Protein AF-A0A260YV97-F1 (afdb_monomer_lite)

Structure (mmCIF, N/CA/C/O backbone):
data_AF-A0A260YV97-F1
#
_entry.id   AF-A0A260YV97-F1
#
loop_
_atom_site.group_PDB
_atom_site.id
_atom_site.type_symbol
_atom_site.label_atom_id
_atom_site.label_alt_id
_atom_site.label_comp_id
_atom_site.label_asym_id
_atom_site.label_entity_id
_atom_site.label_seq_id
_atom_site.pdbx_PDB_ins_code
_atom_site.Cartn_x
_atom_site.Cartn_y
_atom_site.Cartn_z
_atom_site.occupancy
_atom_site.B_iso_or_equiv
_atom_site.auth_seq_id
_atom_site.auth_comp_id
_atom_site.auth_asym_id
_atom_site.auth_atom_id
_atom_site.pdbx_PDB_model_num
ATOM 1 N N . ALA A 1 1 ? -10.757 26.009 -7.641 1.00 29.92 1 ALA A N 1
ATOM 2 C CA . ALA A 1 1 ? -10.845 25.505 -6.259 1.00 29.92 1 ALA A CA 1
ATOM 3 C C . ALA A 1 1 ? -11.675 24.231 -6.286 1.00 29.92 1 ALA A C 1
ATOM 5 O O . ALA A 1 1 ? -12.897 24.295 -6.272 1.00 29.92 1 ALA A O 1
ATOM 6 N N . THR A 1 2 ? -11.021 23.091 -6.475 1.00 35.22 2 THR A N 1
ATOM 7 C CA . THR A 1 2 ? -11.650 21.773 -6.373 1.00 35.22 2 THR A CA 1
ATOM 8 C C . THR A 1 2 ? -11.936 21.527 -4.895 1.00 35.22 2 THR A C 1
ATOM 10 O O . THR A 1 2 ? -11.034 21.600 -4.065 1.00 35.22 2 THR A O 1
ATOM 13 N N . GLY A 1 3 ? -13.214 21.383 -4.543 1.00 36.62 3 GLY A N 1
ATOM 14 C CA . GLY A 1 3 ? -13.613 21.099 -3.169 1.00 36.62 3 GLY A CA 1
ATOM 15 C C . GLY A 1 3 ? -13.012 19.766 -2.741 1.00 36.62 3 GLY A C 1
ATOM 16 O O . GLY A 1 3 ? -13.151 18.784 -3.462 1.00 36.62 3 GLY A O 1
ATOM 17 N N . SER A 1 4 ? -12.319 19.752 -1.606 1.00 38.12 4 SER A N 1
ATOM 18 C CA . SER A 1 4 ? -11.719 18.548 -1.042 1.00 38.12 4 SER A CA 1
ATOM 19 C C . SER A 1 4 ? -12.831 17.569 -0.652 1.00 38.12 4 SER A C 1
ATOM 21 O O . SER A 1 4 ? -13.465 17.731 0.393 1.00 38.12 4 SER A O 1
ATOM 23 N N . ALA A 1 5 ? -13.110 16.599 -1.519 1.00 45.28 5 ALA A N 1
ATOM 24 C CA . ALA A 1 5 ? -13.953 15.461 -1.196 1.00 45.28 5 ALA A CA 1
ATOM 25 C C . ALA A 1 5 ? -13.078 14.388 -0.541 1.00 45.28 5 ALA A C 1
ATOM 27 O O . ALA A 1 5 ? -11.965 14.138 -0.994 1.00 45.28 5 ALA A O 1
ATOM 28 N N . ILE A 1 6 ? -13.563 13.794 0.548 1.00 49.12 6 ILE A N 1
ATOM 29 C CA . ILE A 1 6 ? -12.975 12.572 1.104 1.00 49.12 6 ILE A CA 1
ATOM 30 C C . ILE A 1 6 ? -13.923 11.446 0.708 1.00 49.12 6 ILE A C 1
ATOM 32 O O . ILE A 1 6 ? -15.087 11.453 1.122 1.00 49.12 6 ILE A O 1
ATOM 36 N N . GLU A 1 7 ? -13.428 10.530 -0.115 1.00 51.88 7 GLU A N 1
ATOM 37 C CA . GLU A 1 7 ? -14.101 9.288 -0.482 1.00 51.88 7 GLU A CA 1
ATOM 38 C C . GLU A 1 7 ? -13.393 8.138 0.218 1.00 51.88 7 GLU A C 1
ATOM 40 O O . GLU A 1 7 ? -12.175 7.995 0.132 1.00 51.88 7 GLU A O 1
ATOM 45 N N . LEU A 1 8 ? -14.165 7.365 0.973 1.00 52.38 8 LEU A N 1
ATOM 46 C CA . LEU A 1 8 ? -13.688 6.184 1.675 1.00 52.38 8 LEU A CA 1
ATOM 47 C C . LEU A 1 8 ? -14.572 5.038 1.250 1.00 52.38 8 LEU A C 1
ATOM 49 O O . LEU A 1 8 ? -15.785 5.102 1.433 1.00 52.38 8 LEU A O 1
ATOM 53 N N . GLU A 1 9 ? -13.979 3.995 0.705 1.00 51.38 9 GLU A N 1
ATOM 54 C CA . GLU A 1 9 ? -14.698 2.772 0.401 1.00 51.38 9 GLU A CA 1
ATOM 55 C C . GLU A 1 9 ? -14.424 1.768 1.522 1.00 51.38 9 GLU A C 1
ATOM 57 O O . GLU A 1 9 ? -13.283 1.351 1.720 1.00 51.38 9 GLU A O 1
ATOM 62 N N . LEU A 1 10 ? -15.462 1.434 2.292 1.00 55.97 10 LEU A N 1
ATOM 63 C CA . LEU A 1 10 ? -15.420 0.369 3.296 1.00 55.97 10 LEU A CA 1
ATOM 64 C C . LEU A 1 10 ? -16.227 -0.804 2.745 1.00 55.97 10 LEU A C 1
ATOM 66 O O . LEU A 1 10 ? -17.431 -0.666 2.543 1.00 55.97 10 LEU A O 1
ATOM 70 N N . ASP A 1 11 ? -15.578 -1.931 2.459 1.00 53.62 11 ASP A N 1
ATOM 71 C CA . ASP A 1 11 ? -16.231 -3.146 1.949 1.00 53.62 11 ASP A CA 1
ATOM 72 C C . ASP A 1 11 ? -17.160 -2.877 0.742 1.00 53.62 11 ASP A C 1
ATOM 74 O O . ASP A 1 11 ? -18.318 -3.294 0.713 1.00 53.62 11 ASP A O 1
ATOM 78 N N . ASN A 1 12 ? -16.669 -2.119 -0.245 1.00 53.59 12 ASN A N 1
ATOM 79 C CA . ASN A 1 12 ? -17.405 -1.677 -1.444 1.00 53.59 12 ASN A CA 1
ATOM 80 C C . ASN A 1 12 ? -18.599 -0.733 -1.185 1.00 53.59 12 ASN A C 1
ATOM 82 O O . ASN A 1 12 ? -19.450 -0.538 -2.055 1.00 53.59 12 ASN A O 1
ATOM 86 N N . HIS A 1 13 ? -18.678 -0.134 0.006 1.00 54.31 13 HIS A N 1
ATOM 87 C CA . HIS A 1 13 ? -19.660 0.894 0.335 1.00 54.31 13 HIS A CA 1
ATOM 88 C C . HIS A 1 13 ? -18.970 2.265 0.384 1.00 54.31 13 HIS A C 1
ATOM 90 O O . HIS A 1 13 ? -18.262 2.562 1.354 1.00 54.31 13 HIS A O 1
ATOM 96 N N . PRO A 1 14 ? -19.154 3.118 -0.641 1.00 57.03 14 PRO A N 1
ATOM 97 C CA . PRO A 1 14 ? -18.533 4.432 -0.666 1.00 57.03 14 PRO A CA 1
ATOM 98 C C . PRO A 1 14 ? -19.207 5.369 0.341 1.00 57.03 14 PRO A C 1
ATOM 100 O O . PRO A 1 14 ? -20.412 5.625 0.290 1.00 57.03 14 PRO A O 1
ATOM 103 N N . ILE A 1 15 ? -18.408 5.934 1.239 1.00 59.38 15 ILE A N 1
ATOM 104 C CA . ILE A 1 15 ? -18.775 7.047 2.107 1.00 59.38 15 ILE A CA 1
ATOM 105 C C . ILE A 1 15 ? -18.154 8.310 1.511 1.00 59.38 15 ILE A C 1
ATOM 107 O O . ILE A 1 15 ? -16.938 8.502 1.554 1.00 59.38 15 ILE A O 1
ATOM 111 N N . GLN A 1 16 ? -19.000 9.177 0.953 1.00 57.56 16 GLN A N 1
ATOM 112 C CA . GLN A 1 16 ? -18.570 10.404 0.285 1.00 57.56 16 GLN A CA 1
ATOM 113 C C . GLN A 1 16 ? -18.894 11.639 1.133 1.00 57.56 16 GLN A C 1
ATOM 115 O O . GLN A 1 16 ? -20.056 11.952 1.405 1.00 57.56 16 GLN A O 1
ATOM 120 N N . TYR A 1 17 ? -17.863 12.403 1.493 1.00 56.12 17 TYR A N 1
ATOM 121 C CA . TYR A 1 17 ? -18.015 13.689 2.171 1.00 56.12 17 TYR A CA 1
ATOM 122 C C . TYR A 1 17 ? -17.667 14.827 1.217 1.00 56.12 17 TYR A C 1
ATOM 124 O O . TYR A 1 17 ? -16.499 15.115 0.981 1.00 56.12 17 TYR A O 1
ATOM 132 N N . THR A 1 18 ? -18.677 15.520 0.688 1.00 53.22 18 THR A N 1
ATOM 133 C CA . THR A 1 18 ? -18.465 16.514 -0.381 1.00 53.22 18 THR A CA 1
ATOM 134 C C . THR A 1 18 ? -18.128 17.929 0.101 1.00 53.22 18 THR A C 1
ATOM 136 O O . THR A 1 18 ? -17.756 18.758 -0.727 1.00 53.22 18 THR A O 1
ATOM 139 N N . ARG A 1 19 ? -18.267 18.265 1.400 1.00 52.09 19 ARG A N 1
ATOM 140 C CA . ARG A 1 19 ? -18.091 19.662 1.885 1.00 52.09 19 ARG A CA 1
ATOM 141 C C . ARG A 1 19 ? -17.594 19.863 3.325 1.00 52.09 19 ARG A C 1
ATOM 143 O O . ARG A 1 19 ? -17.290 20.996 3.686 1.00 52.09 19 ARG A O 1
ATOM 150 N N . ASN A 1 20 ? -17.518 18.826 4.164 1.00 59.94 20 ASN A N 1
ATOM 151 C CA . ASN A 1 20 ? -17.157 18.975 5.582 1.00 59.94 20 ASN A CA 1
ATOM 152 C C . ASN A 1 20 ? -16.104 17.944 6.008 1.00 59.94 20 ASN A C 1
ATOM 154 O O . ASN A 1 20 ? -16.418 16.941 6.649 1.00 59.94 20 ASN A O 1
ATOM 158 N N . CYS A 1 21 ? -14.847 18.213 5.648 1.00 58.75 21 CYS A N 1
ATOM 159 C CA . CYS A 1 21 ? -13.719 17.338 5.964 1.00 58.75 21 CYS A CA 1
ATOM 160 C C . CYS A 1 21 ? -13.549 17.115 7.475 1.00 58.75 21 CYS A C 1
ATOM 162 O O . CYS A 1 21 ? -13.198 16.019 7.882 1.00 58.75 21 CYS A O 1
ATOM 164 N N . GLN A 1 22 ? -13.865 18.092 8.335 1.00 60.16 22 GLN A N 1
ATOM 165 C CA . GLN A 1 22 ? -13.782 17.904 9.791 1.00 60.16 22 GLN A CA 1
ATOM 166 C C . GLN A 1 22 ? -14.778 16.871 10.315 1.00 60.16 22 GLN A C 1
ATOM 168 O O . GLN A 1 22 ? -14.392 16.010 11.101 1.00 60.16 22 GLN A O 1
ATOM 173 N N . LYS A 1 23 ? -16.041 16.935 9.877 1.00 64.81 23 LYS A N 1
ATOM 174 C CA . LYS A 1 23 ? -17.041 15.938 10.272 1.00 64.81 23 LYS A CA 1
ATOM 175 C C . LYS A 1 23 ? -16.666 14.551 9.742 1.00 64.81 23 LYS A C 1
ATOM 177 O O . LYS A 1 23 ? -16.668 13.601 10.513 1.00 64.81 23 LYS A O 1
ATOM 182 N N . ALA A 1 24 ? -16.215 14.486 8.488 1.00 64.31 24 ALA A N 1
ATOM 183 C CA . ALA A 1 24 ? -15.692 13.266 7.879 1.00 64.31 24 ALA A CA 1
ATOM 184 C C . ALA A 1 24 ? -14.574 12.624 8.710 1.00 64.31 24 ALA A C 1
ATOM 186 O O . ALA A 1 24 ? -14.581 11.418 8.914 1.00 64.31 24 ALA A O 1
ATOM 187 N N . PHE A 1 25 ? -13.641 13.428 9.232 1.00 64.44 25 PHE A N 1
ATOM 188 C CA . PHE A 1 25 ? -12.544 12.939 10.066 1.00 64.44 25 PHE A CA 1
ATOM 189 C C . PHE A 1 25 ? -12.973 12.457 11.442 1.00 64.44 25 PHE A C 1
ATOM 191 O O . PHE A 1 25 ? -12.432 11.468 11.928 1.00 64.44 25 PHE A O 1
ATOM 198 N N . CYS A 1 26 ? -13.901 13.156 12.093 1.00 66.75 26 CYS A N 1
ATOM 199 C CA . CYS A 1 26 ? -14.433 12.699 13.371 1.00 66.75 26 CYS A CA 1
ATOM 200 C C . CYS A 1 26 ? -15.161 11.365 13.199 1.00 66.75 26 CYS A C 1
ATOM 202 O O . CYS A 1 26 ? -14.911 10.443 13.971 1.00 66.75 26 CYS A O 1
ATOM 204 N N . ASP A 1 27 ? -15.984 11.250 12.158 1.00 72.12 27 ASP A N 1
ATOM 205 C CA . ASP A 1 27 ? -16.738 10.035 11.855 1.00 72.12 27 ASP A CA 1
ATOM 206 C C . ASP A 1 27 ? -15.782 8.886 11.483 1.00 72.12 27 ASP A C 1
ATOM 208 O O . ASP A 1 27 ? -15.870 7.802 12.056 1.00 72.12 27 ASP A O 1
ATOM 212 N N . LEU A 1 28 ? -14.785 9.147 10.628 1.00 73.06 28 LEU A N 1
ATOM 213 C CA . LEU A 1 28 ? -13.693 8.219 10.313 1.00 73.06 28 LEU A CA 1
ATOM 214 C C . LEU A 1 28 ? -12.969 7.727 11.557 1.00 73.06 28 LEU A C 1
ATOM 216 O O . LEU A 1 28 ? -12.767 6.533 11.726 1.00 73.06 28 LEU A O 1
ATOM 220 N N . ALA A 1 29 ? -12.559 8.647 12.425 1.00 70.12 29 ALA A N 1
ATOM 221 C CA . ALA A 1 29 ? -11.827 8.288 13.620 1.00 70.12 29 ALA A CA 1
ATOM 222 C C . ALA A 1 29 ? -12.672 7.408 14.535 1.00 70.12 29 ALA A C 1
ATOM 224 O O . ALA A 1 29 ? -12.147 6.449 15.079 1.00 70.12 29 ALA A O 1
ATOM 225 N N . VAL A 1 30 ? -13.968 7.698 14.681 1.00 75.25 30 VAL A N 1
ATOM 226 C CA . VAL A 1 30 ? -14.897 6.869 15.461 1.00 75.25 30 VAL A CA 1
ATOM 227 C C . VAL A 1 30 ? -15.045 5.479 14.841 1.00 75.25 30 VAL A C 1
ATOM 229 O O . VAL A 1 30 ? -14.961 4.491 15.565 1.00 75.25 30 VAL A O 1
ATOM 232 N N . ILE A 1 31 ? -15.206 5.390 13.518 1.00 77.94 31 ILE A N 1
ATOM 233 C CA . ILE A 1 31 ? -15.310 4.114 12.796 1.00 77.94 31 ILE A CA 1
ATOM 234 C C . ILE A 1 31 ? -14.025 3.296 12.977 1.00 77.94 31 ILE A C 1
ATOM 236 O O . ILE A 1 31 ? -14.085 2.154 13.422 1.00 77.94 31 ILE A O 1
ATOM 240 N N . LEU A 1 32 ? -12.861 3.897 12.721 1.00 77.62 32 LEU A N 1
ATOM 241 C CA . LEU A 1 32 ? -11.549 3.251 12.847 1.00 77.62 32 LEU A CA 1
ATOM 242 C C . LEU A 1 32 ? -11.156 2.968 14.313 1.00 77.62 32 LEU A C 1
ATOM 244 O O .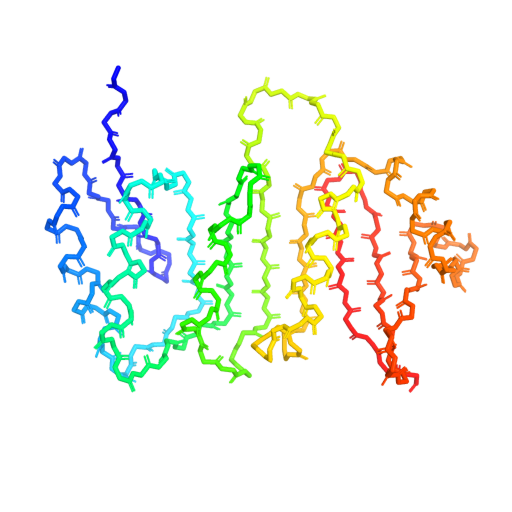 LEU A 1 32 ? -10.315 2.112 14.577 1.00 77.62 32 LEU A O 1
ATOM 248 N N . SER A 1 33 ? -11.798 3.633 15.280 1.00 74.62 33 SER A N 1
ATOM 249 C CA . SER A 1 33 ? -11.686 3.326 16.717 1.00 74.62 33 SER A CA 1
ATOM 250 C C . SER A 1 33 ? -12.489 2.090 17.136 1.00 74.62 33 SER A C 1
ATOM 252 O O . SER A 1 33 ? -12.432 1.696 18.302 1.00 74.62 33 SER A O 1
ATOM 254 N N . ASN A 1 34 ? -13.257 1.465 16.246 1.00 82.38 34 ASN A N 1
ATOM 255 C CA . ASN A 1 34 ? -13.968 0.239 16.578 1.00 82.38 34 ASN A CA 1
ATOM 256 C C . ASN A 1 34 ? -13.014 -0.962 16.490 1.00 82.38 34 ASN A C 1
ATOM 258 O O . ASN A 1 34 ? -12.623 -1.366 15.401 1.00 82.38 34 ASN A O 1
ATOM 262 N N . SER A 1 35 ? -12.677 -1.570 17.629 1.00 79.81 35 SER A N 1
ATOM 263 C CA . SER A 1 35 ? -11.760 -2.719 17.692 1.00 79.81 35 SER A CA 1
ATOM 264 C C . SER A 1 35 ? -12.304 -3.993 17.034 1.00 79.81 35 SER A C 1
ATOM 266 O O . SER A 1 35 ? -11.549 -4.929 16.800 1.00 79.81 35 SER A O 1
ATOM 268 N N . ASN A 1 36 ? -13.610 -4.055 16.752 1.00 84.31 36 ASN A N 1
ATOM 269 C CA . ASN A 1 36 ? -14.216 -5.158 16.005 1.00 84.31 36 ASN A CA 1
ATOM 270 C C . ASN A 1 36 ? -14.239 -4.903 14.493 1.00 84.31 36 ASN A C 1
ATOM 272 O O . ASN A 1 36 ? -14.668 -5.782 13.745 1.00 84.31 36 ASN A O 1
ATOM 276 N N . LEU A 1 37 ? -13.831 -3.711 14.042 1.00 84.56 37 LEU A N 1
ATOM 277 C CA . LEU A 1 37 ? -13.777 -3.392 12.625 1.00 84.56 37 LEU A CA 1
ATOM 278 C C . LEU A 1 37 ? -12.669 -4.207 11.964 1.00 84.56 37 LEU A C 1
ATOM 280 O O . LEU A 1 37 ? -11.504 -4.138 12.355 1.00 84.56 37 LEU A O 1
ATOM 284 N N . LYS A 1 38 ? -13.056 -4.953 10.935 1.00 87.31 38 LYS A N 1
ATOM 285 C CA . LYS A 1 38 ? -12.152 -5.691 10.066 1.00 87.31 38 LYS A CA 1
ATOM 286 C C . LYS A 1 38 ? -12.471 -5.298 8.645 1.00 87.31 38 LYS A C 1
ATOM 288 O O . LYS A 1 38 ? -13.594 -5.514 8.211 1.00 87.31 38 LYS A O 1
ATOM 293 N N . LEU A 1 39 ? -11.507 -4.682 7.978 1.00 84.62 39 LEU A N 1
ATOM 294 C CA . LEU A 1 39 ? -11.672 -4.237 6.606 1.00 84.62 39 LEU A CA 1
ATOM 295 C C . LEU A 1 39 ? -11.053 -5.269 5.678 1.00 84.62 39 LEU A C 1
ATOM 297 O O . LEU A 1 39 ? -9.877 -5.611 5.813 1.00 84.62 39 LEU A O 1
ATOM 301 N N . GLU A 1 40 ? -11.817 -5.716 4.690 1.00 86.12 40 GLU A N 1
ATOM 302 C CA . GLU A 1 40 ? -11.226 -6.463 3.579 1.00 86.12 40 GLU A CA 1
ATOM 303 C C . GLU A 1 40 ? -10.336 -5.529 2.752 1.00 86.12 40 GLU A C 1
ATOM 305 O O . GLU A 1 40 ? -9.261 -5.907 2.283 1.00 86.12 40 GLU A O 1
ATOM 310 N N . ARG A 1 41 ? -10.754 -4.265 2.615 1.00 82.62 41 ARG A N 1
ATOM 311 C CA . ARG A 1 41 ? -10.084 -3.293 1.760 1.00 82.62 41 ARG A CA 1
ATOM 312 C C . ARG A 1 41 ? -10.123 -1.881 2.329 1.00 82.62 41 ARG A C 1
ATOM 314 O O . ARG A 1 41 ? -11.166 -1.414 2.773 1.00 82.62 41 ARG A O 1
ATOM 321 N N . LEU A 1 42 ? -8.982 -1.198 2.265 1.00 84.56 42 LEU A N 1
ATOM 322 C CA . LEU A 1 42 ? -8.834 0.223 2.563 1.00 84.56 42 LEU A CA 1
ATOM 323 C C . LEU A 1 42 ? -8.248 0.939 1.348 1.00 84.56 42 LEU A C 1
ATOM 325 O O . LEU A 1 42 ? -7.167 0.584 0.877 1.00 84.56 42 LEU A O 1
ATOM 329 N N . GLU A 1 43 ? -8.933 1.975 0.874 1.00 82.75 43 GLU A N 1
ATOM 330 C CA . GLU A 1 43 ? -8.430 2.840 -0.188 1.00 82.75 43 GLU A CA 1
ATOM 331 C C . GLU A 1 43 ? -8.120 4.247 0.321 1.00 82.75 43 GLU A C 1
ATOM 333 O O . GLU A 1 43 ? -8.950 4.889 0.964 1.00 82.75 43 GLU A O 1
ATOM 338 N N . ILE A 1 44 ? -6.937 4.749 -0.026 1.00 79.50 44 ILE A N 1
ATOM 339 C CA . ILE A 1 44 ? -6.533 6.142 0.148 1.00 79.50 44 ILE A CA 1
ATOM 340 C C . ILE A 1 44 ? -6.291 6.716 -1.247 1.00 79.50 44 ILE A C 1
ATOM 342 O O . ILE A 1 44 ? -5.311 6.366 -1.904 1.00 79.50 44 ILE A O 1
ATOM 346 N N . ARG A 1 45 ? -7.205 7.571 -1.715 1.00 77.69 45 ARG A N 1
ATOM 347 C CA . ARG A 1 45 ? -7.148 8.211 -3.036 1.00 77.69 45 ARG A CA 1
ATOM 348 C C . ARG A 1 45 ? -7.253 9.719 -2.909 1.00 77.69 45 ARG A C 1
ATOM 350 O O . ARG A 1 45 ? -7.982 10.213 -2.054 1.00 77.69 45 ARG A O 1
ATOM 357 N N . GLU A 1 46 ? -6.549 10.431 -3.786 1.00 72.25 46 GLU A N 1
ATOM 358 C CA . GLU A 1 46 ? -6.703 11.878 -3.991 1.00 72.25 46 GLU A CA 1
ATOM 359 C C . GLU A 1 46 ? -6.672 12.742 -2.710 1.00 72.25 46 GLU A C 1
ATOM 361 O O . GLU A 1 46 ? -7.293 13.806 -2.651 1.00 72.25 46 GLU A O 1
ATOM 366 N N . ILE A 1 47 ? -5.972 12.284 -1.666 1.00 71.50 47 ILE A N 1
ATOM 367 C CA . ILE A 1 47 ? -6.010 12.922 -0.352 1.00 71.50 47 ILE A CA 1
ATOM 368 C C . ILE A 1 47 ? -5.131 14.177 -0.335 1.00 71.50 47 ILE A C 1
ATOM 370 O O . ILE A 1 47 ? -3.940 14.134 -0.617 1.00 71.50 47 ILE A O 1
ATOM 374 N N . ASP A 1 48 ? -5.718 15.318 0.020 1.00 74.69 48 ASP A N 1
ATOM 375 C CA . ASP A 1 48 ? -4.971 16.568 0.197 1.00 74.69 48 ASP A CA 1
ATOM 376 C C . ASP A 1 48 ? -3.979 16.463 1.374 1.00 74.69 48 ASP A C 1
ATOM 378 O O . ASP A 1 48 ? -4.305 15.912 2.427 1.00 74.69 48 ASP A O 1
ATOM 382 N N . GLU A 1 49 ? -2.779 17.035 1.239 1.00 76.19 49 GLU A N 1
ATOM 383 C CA . GLU A 1 49 ? -1.699 16.927 2.235 1.00 76.19 49 GLU A CA 1
ATOM 384 C C . GLU A 1 49 ? -2.127 17.407 3.637 1.00 76.19 49 GLU A C 1
ATOM 386 O O . GLU A 1 49 ? -1.820 16.787 4.663 1.00 76.19 49 GLU A O 1
ATOM 391 N N . LYS A 1 50 ? -2.886 18.508 3.716 1.00 77.50 50 LYS A N 1
ATOM 392 C CA . LYS A 1 50 ? -3.363 19.063 4.992 1.00 77.50 50 LYS A CA 1
ATOM 393 C C . LYS A 1 50 ? -4.423 18.163 5.621 1.00 77.50 50 LYS A C 1
ATOM 395 O O . LYS A 1 50 ? -4.501 18.066 6.849 1.00 77.50 50 LYS A O 1
ATOM 400 N N . ILE A 1 51 ? -5.252 17.537 4.791 1.00 74.50 51 ILE A N 1
ATOM 401 C CA . ILE A 1 51 ? -6.241 16.528 5.177 1.00 74.50 51 ILE A CA 1
ATOM 402 C C . ILE A 1 51 ? -5.517 15.281 5.710 1.00 74.50 51 ILE A C 1
ATOM 404 O O . ILE A 1 51 ? -5.762 14.875 6.846 1.00 74.50 51 ILE A O 1
ATOM 408 N N . MET A 1 52 ? -4.544 14.757 4.973 1.00 80.62 52 MET A N 1
ATOM 409 C CA . MET A 1 52 ? -3.722 13.614 5.365 1.00 80.62 52 MET A CA 1
ATOM 410 C C . MET A 1 52 ? -3.040 13.816 6.729 1.00 80.62 52 MET A C 1
ATOM 412 O O . MET A 1 52 ? -3.183 12.981 7.620 1.00 80.62 52 MET A O 1
ATOM 416 N N . LYS A 1 53 ? -2.367 14.953 6.955 1.00 82.50 53 LYS A N 1
ATOM 417 C CA . LYS A 1 53 ? -1.696 15.235 8.242 1.00 82.50 53 LYS A CA 1
ATOM 418 C C . LYS A 1 53 ? -2.658 15.232 9.433 1.00 82.50 53 LYS A C 1
ATOM 420 O O . LYS A 1 53 ? -2.294 14.803 10.526 1.00 82.50 53 LYS A O 1
ATOM 425 N N . ARG A 1 54 ? -3.895 15.696 9.236 1.00 78.75 54 ARG A N 1
ATOM 426 C CA . ARG A 1 54 ? -4.937 15.664 10.276 1.00 78.75 54 ARG A CA 1
ATOM 427 C C . ARG A 1 54 ? -5.431 14.249 10.551 1.00 78.75 54 ARG A C 1
ATOM 429 O O . ARG A 1 54 ? -5.711 13.941 11.707 1.00 78.75 54 ARG A O 1
ATOM 436 N N . LEU A 1 55 ? -5.528 13.413 9.517 1.00 79.38 55 LEU A N 1
ATOM 437 C CA . LEU A 1 55 ? -5.864 12.002 9.670 1.00 79.38 55 LEU A CA 1
ATOM 438 C C . LEU A 1 55 ? -4.799 11.279 10.497 1.00 79.38 55 LEU A C 1
ATOM 440 O O . LEU A 1 55 ? -5.155 10.651 11.489 1.00 79.38 55 LEU A O 1
ATOM 444 N N . TRP A 1 56 ? -3.513 11.441 10.159 1.00 84.50 56 TRP A N 1
ATOM 445 C CA . TRP A 1 56 ? -2.397 10.861 10.921 1.00 84.50 56 TRP A CA 1
ATOM 446 C C . TRP A 1 56 ? -2.427 11.272 12.385 1.00 84.50 56 TRP A C 1
ATOM 448 O O . TRP A 1 56 ? -2.498 10.404 13.247 1.00 84.50 56 TRP A O 1
ATOM 458 N N . ALA A 1 57 ? -2.537 12.573 12.668 1.00 84.81 57 ALA A N 1
ATOM 459 C CA . ALA A 1 57 ? -2.625 13.063 14.042 1.00 84.81 57 ALA A CA 1
ATOM 460 C C . ALA A 1 57 ? -3.806 12.463 14.825 1.00 84.81 57 ALA A C 1
ATOM 462 O O . ALA A 1 57 ? -3.753 12.360 16.047 1.00 84.81 57 ALA A O 1
ATOM 463 N N . LYS A 1 58 ? -4.894 12.085 14.143 1.00 79.81 58 LYS A N 1
ATOM 464 C CA . LYS A 1 58 ? -6.046 11.448 14.779 1.00 79.81 58 LYS A CA 1
ATOM 465 C C . LYS A 1 58 ? -5.839 9.946 14.969 1.00 79.81 58 LYS A C 1
ATOM 467 O O . LYS A 1 58 ? -6.188 9.434 16.030 1.00 79.81 58 LYS A O 1
ATOM 472 N N . LEU A 1 59 ? -5.248 9.264 13.993 1.00 84.19 59 LEU A N 1
ATOM 473 C CA . LEU A 1 59 ? -4.879 7.852 14.097 1.00 84.19 59 LEU A CA 1
ATOM 474 C C . LEU A 1 59 ? -3.794 7.615 15.155 1.00 84.19 59 LEU A C 1
ATOM 476 O O . LEU A 1 59 ? -3.860 6.616 15.859 1.00 84.19 59 LEU A O 1
ATOM 480 N N . ASP A 1 60 ? -2.892 8.576 15.365 1.00 86.44 60 ASP A N 1
ATOM 481 C CA . ASP A 1 60 ? -1.915 8.562 16.464 1.00 86.44 60 ASP A CA 1
ATOM 482 C C . ASP A 1 60 ? -2.579 8.516 17.852 1.00 86.44 60 ASP A C 1
ATOM 484 O O . ASP A 1 60 ? -1.965 8.068 18.817 1.00 86.44 60 ASP A O 1
ATOM 488 N N . THR A 1 61 ? -3.834 8.970 17.978 1.00 84.50 61 THR A N 1
ATOM 489 C CA . THR A 1 61 ? -4.584 8.903 19.247 1.00 84.50 61 THR A CA 1
ATOM 490 C C . THR A 1 61 ? -5.279 7.564 19.478 1.00 84.50 61 THR A C 1
ATOM 492 O O . THR A 1 61 ? -5.870 7.364 20.540 1.00 84.50 61 THR A O 1
ATOM 495 N N . LEU A 1 62 ? -5.247 6.654 18.499 1.00 82.56 62 LEU A N 1
ATOM 496 C CA . LEU A 1 62 ? -5.833 5.329 18.639 1.00 82.56 62 LEU A CA 1
ATOM 497 C C . LEU A 1 62 ? -4.871 4.411 19.391 1.00 82.56 62 LEU A C 1
ATOM 499 O O . LEU A 1 62 ? -3.709 4.261 19.027 1.00 82.56 62 LEU A O 1
ATOM 503 N N . ASN A 1 63 ? -5.383 3.730 20.414 1.00 81.94 63 ASN A N 1
ATOM 504 C CA . ASN A 1 63 ? -4.608 2.758 21.194 1.00 81.94 63 ASN A CA 1
ATOM 505 C C . ASN A 1 63 ? -4.525 1.375 20.527 1.00 81.94 63 ASN A C 1
ATOM 507 O O . ASN A 1 63 ? -4.052 0.418 21.138 1.00 81.94 63 ASN A O 1
ATOM 511 N N . GLN A 1 64 ? -5.014 1.248 19.297 1.00 83.75 64 GLN A N 1
ATOM 512 C CA . GLN A 1 64 ? -5.121 -0.011 18.575 1.00 83.75 64 GLN A CA 1
ATOM 513 C C . GLN A 1 64 ? -4.777 0.194 17.104 1.00 83.75 64 GLN A C 1
ATOM 515 O O . GLN A 1 64 ? -4.890 1.302 16.574 1.00 83.75 64 GLN A O 1
ATOM 520 N N . LYS A 1 65 ? -4.375 -0.893 16.452 1.00 87.12 65 LYS A N 1
ATOM 521 C CA . LYS A 1 65 ? -4.160 -0.924 15.009 1.00 87.12 65 LYS A CA 1
ATOM 522 C C . LYS A 1 65 ? -5.429 -1.400 14.304 1.00 87.12 65 LYS A C 1
ATOM 524 O O . LYS A 1 65 ? -6.288 -2.017 14.925 1.00 87.12 65 LYS A O 1
ATOM 529 N N . ILE A 1 66 ? -5.550 -1.077 13.024 1.00 87.06 66 ILE A N 1
ATOM 530 C CA . ILE A 1 66 ? -6.731 -1.388 12.214 1.00 87.06 66 ILE A CA 1
ATOM 531 C C . ILE A 1 66 ? -6.465 -2.672 11.429 1.00 87.06 66 ILE A C 1
ATOM 533 O O . ILE A 1 66 ? -5.438 -2.787 10.757 1.00 87.06 66 ILE A O 1
ATOM 537 N N . HIS A 1 67 ? -7.395 -3.619 11.489 1.00 88.62 67 HIS A N 1
ATOM 538 C CA . HIS A 1 67 ? -7.347 -4.824 10.671 1.00 88.62 67 HIS A CA 1
ATOM 539 C C . HIS A 1 67 ? -7.694 -4.497 9.214 1.00 88.62 67 HIS A C 1
ATOM 541 O O . HIS A 1 67 ? -8.792 -4.002 8.942 1.00 88.62 67 HIS A O 1
ATOM 547 N N . VAL A 1 68 ? -6.773 -4.784 8.290 1.00 87.44 68 VAL A N 1
ATOM 548 C CA . VAL A 1 68 ? -6.942 -4.541 6.849 1.00 87.44 68 VAL A CA 1
ATOM 549 C C . VAL A 1 68 ? -6.283 -5.664 6.059 1.00 87.44 68 VAL A C 1
ATOM 551 O O . VAL A 1 68 ? -5.089 -5.896 6.229 1.00 87.44 68 VAL A O 1
ATOM 554 N N . GLU A 1 69 ? -7.017 -6.302 5.146 1.00 87.19 69 GLU A N 1
ATOM 555 C CA . GLU A 1 69 ? -6.432 -7.331 4.273 1.00 87.19 69 GLU A CA 1
ATOM 556 C C . GLU A 1 69 ? -5.770 -6.754 3.011 1.00 87.19 69 GLU A C 1
ATOM 558 O O . GLU A 1 69 ? -4.707 -7.219 2.598 1.00 87.19 69 GLU A O 1
ATOM 563 N N . SER A 1 70 ? -6.356 -5.720 2.404 1.00 85.62 70 SER A N 1
ATOM 564 C CA . SER A 1 70 ? -5.833 -5.078 1.193 1.00 85.62 70 SER A CA 1
ATOM 565 C C . SER A 1 70 ? -5.792 -3.556 1.324 1.00 85.62 70 SER A C 1
ATOM 567 O O . SER A 1 70 ? -6.818 -2.922 1.558 1.00 85.62 70 SER A O 1
ATOM 569 N N . ALA A 1 71 ? -4.636 -2.940 1.075 1.00 85.75 71 ALA A N 1
ATOM 570 C CA . ALA A 1 71 ? -4.484 -1.484 1.040 1.00 85.75 71 ALA A CA 1
ATOM 571 C C . ALA A 1 71 ? -4.209 -0.987 -0.385 1.00 85.75 71 ALA A C 1
ATOM 573 O O . ALA A 1 71 ? -3.237 -1.402 -1.009 1.00 85.75 71 ALA A O 1
ATOM 574 N N . PHE A 1 72 ? -5.031 -0.069 -0.890 1.00 84.38 72 PHE A N 1
ATOM 575 C CA . PHE A 1 72 ? -4.751 0.702 -2.102 1.00 84.38 72 PHE A CA 1
ATOM 576 C C . PHE A 1 72 ? -4.383 2.127 -1.702 1.00 84.38 72 PHE A C 1
ATOM 578 O O . PHE A 1 72 ? -5.154 2.804 -1.025 1.00 84.38 72 PHE A O 1
ATOM 585 N N . ILE A 1 73 ? -3.205 2.585 -2.105 1.00 83.12 73 ILE A N 1
ATOM 586 C CA . ILE A 1 73 ? -2.659 3.878 -1.716 1.00 83.12 73 ILE A CA 1
ATOM 587 C C . ILE A 1 73 ? -2.215 4.582 -2.977 1.00 83.12 73 ILE A C 1
ATOM 589 O O . ILE A 1 73 ? -1.245 4.201 -3.632 1.00 83.12 73 ILE A O 1
ATOM 593 N N . GLN A 1 74 ? -2.939 5.634 -3.296 1.00 78.69 74 GLN A N 1
ATOM 594 C CA . GLN A 1 74 ? -2.531 6.555 -4.321 1.00 78.69 74 GLN A CA 1
ATOM 595 C C . GLN A 1 74 ? -1.549 7.566 -3.727 1.00 78.69 74 GLN A C 1
ATOM 597 O O . GLN A 1 74 ? -1.807 8.105 -2.652 1.00 78.69 74 GLN A O 1
ATOM 602 N N . TYR A 1 75 ? -0.435 7.807 -4.408 1.00 75.94 75 TYR A N 1
ATOM 603 C CA . TYR A 1 75 ? 0.625 8.693 -3.937 1.00 75.94 75 TYR A CA 1
ATOM 604 C C . TYR A 1 75 ? 1.146 9.602 -5.051 1.00 75.94 75 TYR A C 1
ATOM 606 O O . TYR A 1 75 ? 1.010 9.292 -6.237 1.00 75.94 75 TYR A O 1
ATOM 614 N N . GLU A 1 76 ? 1.743 10.727 -4.658 1.00 73.44 76 GLU A N 1
ATOM 615 C CA . GLU A 1 76 ? 2.424 11.648 -5.574 1.00 73.44 76 GLU A CA 1
ATOM 616 C C . GLU A 1 76 ? 3.956 11.565 -5.418 1.00 73.44 76 GLU A C 1
ATOM 618 O O . GLU A 1 76 ? 4.558 10.514 -5.626 1.00 73.44 76 GLU A O 1
ATOM 623 N N . ASN A 1 77 ? 4.628 12.669 -5.078 1.00 66.25 77 ASN A N 1
ATOM 624 C CA . ASN A 1 77 ? 6.091 12.756 -5.141 1.00 66.25 77 ASN A CA 1
ATOM 625 C C . ASN A 1 77 ? 6.814 12.232 -3.889 1.00 66.25 77 ASN A C 1
ATOM 627 O O . ASN A 1 77 ? 7.982 11.878 -3.988 1.00 66.25 77 ASN A O 1
ATOM 631 N N . THR A 1 78 ? 6.173 12.233 -2.715 1.00 68.94 78 THR A N 1
ATOM 632 C CA . THR A 1 78 ? 6.849 12.020 -1.415 1.00 68.94 78 THR A CA 1
ATOM 633 C C . THR A 1 78 ? 6.476 10.704 -0.725 1.00 68.94 78 THR A C 1
ATOM 635 O O . THR A 1 78 ? 6.986 10.407 0.361 1.00 68.94 78 THR A O 1
ATOM 638 N N . MET A 1 79 ? 5.574 9.916 -1.331 1.00 73.75 79 MET A N 1
ATOM 639 C CA . MET A 1 79 ? 4.999 8.684 -0.769 1.00 73.75 79 MET A CA 1
ATOM 640 C C . MET A 1 79 ? 4.469 8.853 0.671 1.00 73.75 79 MET A C 1
ATOM 642 O O . MET A 1 79 ? 4.415 7.892 1.436 1.00 73.75 79 MET A O 1
ATOM 646 N N . GLU A 1 80 ? 4.139 10.066 1.119 1.00 79.69 80 GLU A N 1
ATOM 647 C CA . GLU A 1 80 ? 3.706 10.317 2.501 1.00 79.69 80 GLU A CA 1
ATOM 648 C C . GLU A 1 80 ? 2.392 9.602 2.841 1.00 79.69 80 GLU A C 1
ATOM 650 O O . GLU A 1 80 ? 2.151 9.253 4.000 1.00 79.69 80 GLU A O 1
ATOM 655 N N . GLU A 1 81 ? 1.579 9.320 1.829 1.00 82.44 81 GLU A N 1
ATOM 656 C CA . GLU A 1 81 ? 0.323 8.585 1.909 1.00 82.44 81 GLU A CA 1
ATOM 657 C C . GLU A 1 81 ? 0.540 7.158 2.427 1.00 82.44 81 GLU A C 1
ATOM 659 O O . GLU A 1 81 ? -0.327 6.605 3.107 1.00 82.44 81 GLU A O 1
ATOM 664 N N . THR A 1 82 ? 1.734 6.580 2.225 1.00 80.62 82 THR A N 1
ATOM 665 C CA . THR A 1 82 ? 2.064 5.245 2.746 1.00 80.62 82 THR A CA 1
ATOM 666 C C . THR A 1 82 ? 2.162 5.202 4.269 1.00 80.62 82 THR A C 1
ATOM 668 O O . THR A 1 82 ? 2.210 4.116 4.841 1.00 80.62 82 THR A O 1
ATOM 671 N N . ASN A 1 83 ? 2.157 6.349 4.959 1.00 84.38 83 ASN A N 1
ATOM 672 C CA . ASN A 1 83 ? 2.143 6.393 6.421 1.00 84.38 83 ASN A CA 1
ATOM 673 C C . ASN A 1 83 ? 0.904 5.723 7.033 1.00 84.38 83 ASN A C 1
ATOM 675 O O . ASN A 1 83 ? 0.999 5.272 8.175 1.00 84.38 83 ASN A O 1
ATOM 679 N N . ILE A 1 84 ? -0.195 5.563 6.279 1.00 84.25 84 ILE A N 1
ATOM 680 C CA . ILE A 1 84 ? -1.362 4.771 6.709 1.00 84.25 84 ILE A CA 1
ATOM 681 C C . ILE A 1 84 ? -0.962 3.385 7.222 1.00 84.25 84 ILE A C 1
ATOM 683 O O . ILE A 1 84 ? -1.516 2.894 8.202 1.00 84.25 84 ILE A O 1
ATOM 687 N N . LEU A 1 85 ? 0.054 2.780 6.602 1.00 83.12 85 LEU A N 1
ATOM 688 C CA . LEU A 1 85 ? 0.485 1.412 6.864 1.00 83.12 85 LEU A CA 1
ATOM 689 C C . LEU A 1 85 ? 1.052 1.234 8.282 1.00 83.12 85 LEU A C 1
ATOM 691 O O . LEU A 1 85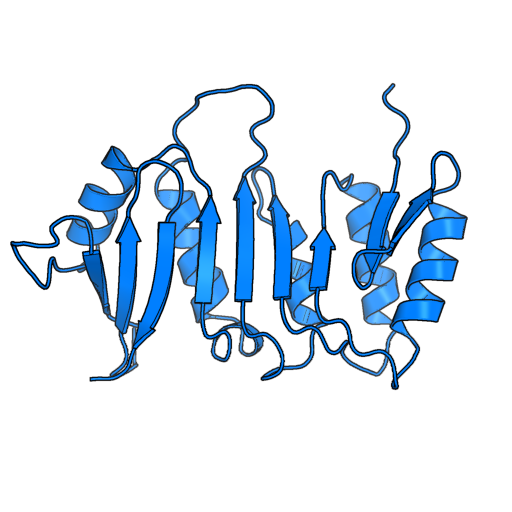 ? 1.003 0.139 8.838 1.00 83.12 85 LEU A O 1
ATOM 695 N N . LYS A 1 86 ? 1.509 2.314 8.932 1.00 84.69 86 LYS A N 1
ATOM 696 C CA . LYS A 1 86 ? 1.964 2.280 10.334 1.00 84.69 86 LYS A CA 1
ATOM 697 C C . LYS A 1 86 ? 0.829 1.942 11.304 1.00 84.69 86 LYS A C 1
ATOM 699 O O . LYS A 1 86 ? 1.080 1.297 12.327 1.00 84.69 86 LYS A O 1
ATOM 704 N N . TYR A 1 87 ? -0.396 2.324 10.952 1.00 86.69 87 TYR A N 1
ATOM 705 C CA . TYR A 1 87 ? -1.598 2.173 11.768 1.00 86.69 87 TYR A CA 1
ATOM 706 C C . TYR A 1 87 ? -2.326 0.839 11.540 1.00 86.69 87 TYR A C 1
ATOM 708 O O . TYR A 1 87 ? -3.324 0.576 12.207 1.00 86.69 87 TYR A O 1
ATOM 716 N N . LEU A 1 88 ? -1.838 -0.012 10.630 1.00 86.69 88 LEU A N 1
ATOM 717 C CA . LEU A 1 88 ? -2.462 -1.296 10.298 1.00 86.69 88 LEU A CA 1
ATOM 718 C C . LEU A 1 88 ? -1.883 -2.454 11.114 1.00 86.69 88 LEU A C 1
ATOM 720 O O . LEU A 1 88 ? -0.691 -2.469 11.445 1.00 86.69 88 LEU A O 1
ATOM 724 N N . GLU A 1 89 ? -2.729 -3.430 11.442 1.00 86.56 89 GLU A N 1
ATOM 725 C CA . GLU A 1 89 ? -2.331 -4.631 12.172 1.00 86.56 89 GLU A CA 1
ATOM 726 C C . GLU A 1 89 ? -1.282 -5.429 11.380 1.00 86.56 89 GLU A C 1
ATOM 728 O O . GLU A 1 89 ? -1.525 -5.800 10.227 1.00 86.56 89 GLU A O 1
ATOM 733 N N . PRO A 1 90 ? -0.116 -5.737 11.978 1.00 77.25 90 PRO A N 1
ATOM 734 C CA . PRO A 1 90 ? 0.859 -6.601 11.326 1.00 77.25 90 PRO A CA 1
ATOM 735 C C . PRO A 1 90 ? 0.257 -7.996 11.094 1.00 77.25 90 PRO A C 1
ATOM 737 O O . PRO A 1 90 ? -0.437 -8.521 11.961 1.00 77.25 90 PRO A O 1
ATOM 740 N N . GLY A 1 91 ? 0.527 -8.588 9.929 1.00 78.62 91 GLY A N 1
ATOM 741 C CA . GLY A 1 91 ? 0.123 -9.966 9.600 1.00 78.62 91 GLY A CA 1
ATOM 742 C C . GLY A 1 91 ? -1.290 -10.140 9.069 1.00 78.62 91 GLY A C 1
ATOM 743 O O . GLY A 1 91 ? -1.689 -11.255 8.750 1.00 78.62 91 GLY A O 1
ATOM 744 N N . THR A 1 92 ? -2.041 -9.049 8.963 1.00 84.62 92 THR A N 1
ATOM 745 C CA . THR A 1 92 ? -3.388 -9.051 8.372 1.00 84.62 92 THR A CA 1
ATOM 746 C C . THR A 1 92 ? -3.358 -8.634 6.908 1.00 84.62 92 THR A C 1
ATOM 748 O O . THR A 1 92 ? -4.123 -9.143 6.093 1.00 84.62 92 THR A O 1
ATOM 751 N N . LEU A 1 93 ? -2.411 -7.758 6.576 1.00 83.38 93 LEU A N 1
ATOM 752 C CA . LEU A 1 93 ? -2.228 -7.182 5.260 1.00 83.38 93 LEU A CA 1
ATOM 753 C C . LEU A 1 93 ? -1.658 -8.225 4.297 1.00 83.38 93 LEU A C 1
ATOM 755 O O . LEU A 1 93 ? -0.504 -8.616 4.423 1.00 83.38 93 LEU A O 1
ATOM 759 N N . LYS A 1 94 ? -2.461 -8.650 3.325 1.00 83.44 94 LYS A N 1
ATOM 760 C CA . LYS A 1 94 ? -2.077 -9.578 2.253 1.00 83.44 94 LYS A CA 1
ATOM 761 C C . LYS A 1 94 ? -1.557 -8.819 1.039 1.00 83.44 94 LYS A C 1
ATOM 763 O O . LYS A 1 94 ? -0.582 -9.233 0.413 1.00 83.44 94 LYS A O 1
ATOM 768 N N . THR A 1 95 ? -2.183 -7.688 0.710 1.00 81.31 95 THR A N 1
ATOM 769 C CA . THR A 1 95 ? -1.874 -6.940 -0.515 1.00 81.31 95 THR A CA 1
ATOM 770 C C . THR A 1 95 ? -1.728 -5.446 -0.260 1.00 81.31 95 THR A C 1
ATOM 772 O O . THR A 1 95 ? -2.549 -4.825 0.413 1.00 81.31 95 THR A O 1
ATOM 775 N N . ILE A 1 96 ? -0.697 -4.850 -0.857 1.00 82.50 96 ILE A N 1
ATOM 776 C CA . ILE A 1 96 ? -0.512 -3.400 -0.944 1.00 82.50 96 ILE A CA 1
ATOM 777 C C . ILE A 1 96 ? -0.471 -3.023 -2.420 1.00 82.50 96 ILE A C 1
ATOM 779 O O . ILE A 1 96 ? 0.286 -3.608 -3.185 1.00 82.50 96 ILE A O 1
ATOM 783 N N . THR A 1 97 ? -1.255 -2.033 -2.828 1.00 81.31 97 THR A N 1
ATOM 784 C CA . THR A 1 97 ? -1.188 -1.429 -4.161 1.00 81.31 97 THR A CA 1
ATOM 785 C C . THR A 1 97 ? -0.805 0.032 -4.022 1.00 81.31 97 THR A C 1
ATOM 787 O O . THR A 1 97 ? -1.498 0.786 -3.348 1.00 81.31 97 THR A O 1
ATOM 790 N N . LEU A 1 98 ? 0.294 0.422 -4.655 1.00 79.12 98 LEU A N 1
ATOM 791 C CA . LEU A 1 98 ? 0.786 1.788 -4.713 1.00 79.12 98 LEU A CA 1
ATOM 792 C C . LEU A 1 98 ? 0.552 2.334 -6.123 1.00 79.12 98 LEU A C 1
ATOM 794 O O . LEU A 1 98 ? 1.182 1.880 -7.078 1.00 79.12 98 LEU A O 1
ATOM 798 N N . ASP A 1 99 ? -0.331 3.317 -6.248 1.00 77.88 99 ASP A N 1
ATOM 799 C CA . ASP A 1 99 ? -0.675 3.957 -7.520 1.00 77.88 99 ASP A CA 1
ATOM 800 C C . ASP A 1 99 ? -0.087 5.367 -7.582 1.00 77.88 99 ASP A C 1
ATOM 802 O O . ASP A 1 99 ? -0.425 6.220 -6.763 1.00 77.88 99 ASP A O 1
ATOM 806 N N . ASN A 1 100 ? 0.813 5.623 -8.532 1.00 72.44 100 ASN A N 1
ATOM 807 C CA . ASN A 1 100 ? 1.400 6.951 -8.668 1.00 72.44 100 ASN A CA 1
ATOM 808 C C . ASN A 1 100 ? 0.475 7.850 -9.497 1.00 72.44 100 ASN A C 1
ATOM 810 O O . ASN A 1 100 ? 0.398 7.729 -10.725 1.00 72.44 100 ASN A O 1
ATOM 814 N N . ARG A 1 101 ? -0.193 8.799 -8.836 1.00 64.62 101 ARG A N 1
ATOM 815 C CA . ARG A 1 101 ? -1.091 9.759 -9.480 1.00 64.62 101 ARG A CA 1
ATOM 816 C C . ARG A 1 101 ? -0.309 10.911 -10.090 1.00 64.62 101 ARG A C 1
ATOM 818 O O . ARG A 1 101 ? -0.474 12.064 -9.704 1.00 64.62 101 ARG A O 1
ATOM 825 N N . ILE A 1 102 ? 0.460 10.648 -11.141 1.00 57.06 102 ILE A N 1
ATOM 826 C CA . ILE A 1 102 ? 0.820 11.731 -12.060 1.00 57.06 102 ILE A CA 1
ATOM 827 C C . ILE A 1 102 ? -0.392 11.979 -12.956 1.00 57.06 102 ILE A C 1
ATOM 829 O O . ILE A 1 102 ? -0.453 11.537 -14.105 1.00 57.06 102 ILE A O 1
ATOM 833 N N . ALA A 1 103 ? -1.395 12.659 -12.393 1.00 47.59 103 ALA A N 1
ATOM 834 C CA . ALA A 1 103 ? -2.587 13.090 -13.103 1.00 47.59 103 ALA A CA 1
ATOM 835 C C . ALA A 1 103 ? -2.168 13.738 -14.435 1.00 47.59 103 ALA A C 1
ATOM 837 O O . ALA A 1 103 ? -1.523 14.785 -14.473 1.00 47.59 103 ALA A O 1
ATOM 838 N N . ASN A 1 104 ? -2.528 13.087 -15.541 1.00 46.38 104 ASN A N 1
ATOM 839 C CA . ASN A 1 104 ? -2.395 13.590 -16.908 1.00 46.38 104 ASN A CA 1
ATOM 840 C C . ASN A 1 104 ? -0.980 13.739 -17.487 1.00 46.38 104 ASN A C 1
ATOM 842 O O . ASN A 1 104 ? -0.833 14.418 -18.505 1.00 46.38 104 ASN A O 1
ATOM 846 N N . GLN A 1 105 ? 0.060 13.113 -16.927 1.00 49.50 105 GLN A N 1
ATOM 847 C CA . GLN A 1 105 ? 1.347 13.059 -17.627 1.00 49.50 105 GLN A CA 1
ATOM 848 C C . GLN A 1 105 ? 1.813 11.617 -17.781 1.00 49.50 105 GLN A C 1
ATOM 850 O O . GLN A 1 105 ? 2.125 10.932 -16.814 1.00 49.50 105 GLN A O 1
ATOM 855 N N . THR A 1 106 ? 1.946 11.190 -19.036 1.00 50.91 106 THR A N 1
ATOM 856 C CA . THR A 1 106 ? 2.713 10.018 -19.486 1.00 50.91 106 THR A CA 1
ATOM 857 C C . THR A 1 106 ? 4.214 10.210 -19.226 1.00 50.91 106 THR A C 1
ATOM 859 O O . THR A 1 106 ? 5.044 9.983 -20.106 1.00 50.91 106 THR A O 1
ATOM 862 N N . ARG A 1 107 ? 4.590 10.729 -18.053 1.00 49.22 107 ARG A N 1
ATOM 863 C CA . ARG A 1 107 ? 5.984 10.819 -17.643 1.00 49.22 107 ARG A CA 1
ATOM 864 C C . ARG A 1 107 ? 6.369 9.473 -17.043 1.00 49.22 107 ARG A C 1
ATOM 866 O O . ARG A 1 107 ? 5.680 9.006 -16.137 1.00 49.22 107 ARG A O 1
ATOM 873 N N . PRO A 1 108 ? 7.437 8.838 -17.547 1.00 53.62 108 PRO A N 1
ATOM 874 C CA . PRO A 1 108 ? 7.954 7.629 -16.938 1.00 53.62 108 PRO A CA 1
ATOM 875 C C . PRO A 1 108 ? 8.285 7.909 -15.475 1.00 53.62 108 PRO A C 1
ATOM 877 O O . PRO A 1 108 ? 8.997 8.870 -15.177 1.00 53.62 108 PRO A O 1
ATOM 880 N N . VAL A 1 109 ? 7.762 7.088 -14.567 1.00 56.56 109 VAL A N 1
ATOM 881 C CA . VAL A 1 109 ? 8.139 7.143 -13.151 1.00 56.56 109 VAL A CA 1
ATOM 882 C C . VAL A 1 109 ? 9.646 6.895 -13.050 1.00 56.56 109 VAL A C 1
ATOM 884 O O . VAL A 1 109 ? 10.174 5.965 -13.669 1.00 56.56 109 VAL A O 1
ATOM 887 N N . HIS A 1 110 ? 10.349 7.758 -12.316 1.00 62.66 110 HIS A N 1
ATOM 888 C CA . HIS A 1 110 ? 11.796 7.649 -12.155 1.00 62.66 110 HIS A CA 1
ATOM 889 C C . HIS A 1 110 ? 12.142 6.353 -11.392 1.00 62.66 110 HIS A C 1
ATOM 891 O O . HIS A 1 110 ? 11.461 6.053 -10.410 1.00 62.66 110 HIS A O 1
ATOM 897 N N . PRO A 1 111 ? 13.177 5.586 -11.790 1.00 62.31 111 PRO A N 1
ATOM 898 C CA . PRO A 1 111 ? 13.564 4.346 -11.107 1.00 62.31 111 PRO A CA 1
ATOM 899 C C . PRO A 1 111 ? 13.792 4.487 -9.595 1.00 62.31 111 PRO A C 1
ATOM 901 O O . PRO A 1 111 ? 13.540 3.543 -8.854 1.00 62.31 111 PRO A O 1
ATOM 904 N N . ASP A 1 112 ? 14.189 5.672 -9.127 1.00 65.25 112 ASP A N 1
ATOM 905 C CA . ASP A 1 112 ? 14.374 5.951 -7.696 1.00 65.25 112 ASP A CA 1
ATOM 906 C C . ASP A 1 112 ? 13.083 5.787 -6.880 1.00 65.25 112 ASP A C 1
ATOM 908 O O . ASP A 1 112 ? 13.148 5.379 -5.728 1.00 65.25 112 ASP A O 1
ATOM 912 N N . VAL A 1 113 ? 11.907 6.014 -7.477 1.00 62.50 113 VAL A N 1
ATOM 913 C CA . VAL A 1 113 ? 10.611 5.806 -6.804 1.00 62.50 113 VAL A CA 1
ATOM 914 C C . VAL A 1 113 ? 10.376 4.321 -6.518 1.00 62.50 113 VAL A C 1
ATOM 916 O O . VAL A 1 113 ? 9.803 3.963 -5.493 1.00 62.50 113 VAL A O 1
ATOM 919 N N . ILE A 1 114 ? 10.850 3.434 -7.401 1.00 63.53 114 ILE A N 1
ATOM 920 C CA . ILE A 1 114 ? 10.775 1.982 -7.186 1.00 63.53 114 ILE A CA 1
ATOM 921 C C . ILE A 1 114 ? 11.678 1.589 -6.020 1.00 63.53 114 ILE A C 1
ATOM 923 O O . ILE A 1 114 ? 11.283 0.764 -5.202 1.00 63.53 114 ILE A O 1
ATOM 927 N N . MET A 1 115 ? 12.868 2.186 -5.922 1.00 65.19 115 MET A N 1
ATOM 928 C CA . MET A 1 115 ? 13.769 1.926 -4.802 1.00 65.19 115 MET A CA 1
ATOM 929 C C . MET A 1 115 ? 13.251 2.490 -3.498 1.00 65.19 115 MET A C 1
ATOM 931 O O . MET A 1 115 ? 13.318 1.791 -2.503 1.00 65.19 115 MET A O 1
ATOM 935 N N . GLU A 1 116 ? 12.671 3.686 -3.495 1.00 66.56 116 GLU A N 1
ATOM 936 C CA . GLU A 1 116 ? 12.038 4.222 -2.295 1.00 66.56 116 GLU A CA 1
ATOM 937 C C . GLU A 1 116 ? 10.863 3.340 -1.851 1.00 66.56 116 GLU A C 1
ATOM 939 O O . GLU A 1 116 ? 10.724 3.054 -0.663 1.00 66.56 116 GLU A O 1
ATOM 944 N N . ALA A 1 117 ? 10.057 2.836 -2.792 1.00 65.06 117 ALA A N 1
ATOM 945 C CA . ALA A 1 117 ? 9.009 1.871 -2.486 1.00 65.06 117 ALA A CA 1
ATOM 946 C C . ALA A 1 117 ? 9.591 0.575 -1.899 1.00 65.06 117 ALA A C 1
ATOM 948 O O . ALA A 1 117 ? 9.130 0.128 -0.851 1.00 65.06 117 ALA A O 1
ATOM 949 N N . LEU A 1 118 ? 10.618 -0.005 -2.531 1.00 64.94 118 LEU A N 1
ATOM 950 C CA . LEU A 1 118 ? 11.301 -1.208 -2.048 1.00 64.94 118 LEU A CA 1
ATOM 951 C C . LEU A 1 118 ? 11.933 -0.988 -0.667 1.00 64.94 118 LEU A C 1
ATOM 953 O O . LEU A 1 118 ? 11.709 -1.794 0.228 1.00 64.94 118 LEU A O 1
ATOM 957 N N . ASP A 1 119 ? 12.660 0.107 -0.459 1.00 66.62 119 ASP A N 1
ATOM 958 C CA . ASP A 1 119 ? 13.305 0.455 0.809 1.00 66.62 119 ASP A CA 1
ATOM 959 C C . ASP A 1 119 ? 12.258 0.654 1.916 1.00 66.62 119 ASP A C 1
ATOM 961 O O . ASP A 1 119 ? 12.379 0.071 2.995 1.00 66.62 119 ASP A O 1
ATOM 965 N N . ARG A 1 120 ? 11.162 1.376 1.642 1.00 63.47 120 ARG A N 1
ATOM 966 C CA . ARG A 1 120 ? 10.055 1.548 2.602 1.00 63.47 120 ARG A CA 1
ATOM 967 C C . ARG A 1 120 ? 9.365 0.226 2.943 1.00 63.47 120 ARG A C 1
ATOM 969 O O . ARG A 1 120 ? 8.963 0.028 4.088 1.00 63.47 120 ARG A O 1
ATOM 976 N N . VAL A 1 121 ? 9.247 -0.683 1.976 1.00 59.94 121 VAL A N 1
ATOM 977 C CA . VAL A 1 121 ? 8.696 -2.035 2.175 1.00 59.94 121 VAL A CA 1
ATOM 978 C C . VAL A 1 121 ? 9.655 -2.916 2.980 1.00 59.94 121 VAL A C 1
ATOM 980 O O . VAL A 1 121 ? 9.212 -3.732 3.784 1.00 59.94 121 VAL A O 1
ATOM 983 N N . ILE A 1 122 ? 10.968 -2.745 2.813 1.00 59.78 122 ILE A N 1
ATOM 984 C CA . ILE A 1 122 ? 11.990 -3.506 3.543 1.00 59.78 122 ILE A CA 1
ATOM 985 C C . ILE A 1 122 ? 12.079 -3.071 5.015 1.00 59.78 122 ILE A C 1
ATOM 987 O O . ILE A 1 122 ? 12.283 -3.920 5.890 1.00 59.78 122 ILE A O 1
ATOM 991 N N . GLU A 1 123 ? 11.942 -1.776 5.311 1.00 61.06 123 GLU A N 1
ATOM 992 C CA . GLU A 1 123 ? 12.210 -1.240 6.654 1.00 61.06 123 GLU A CA 1
ATOM 993 C C . GLU A 1 123 ? 11.033 -1.325 7.641 1.00 61.06 123 GLU A C 1
ATOM 995 O O . GLU A 1 123 ? 11.250 -1.280 8.854 1.00 61.06 123 GLU A O 1
ATOM 1000 N N . LEU A 1 124 ? 9.793 -1.487 7.176 1.00 62.03 124 LEU A N 1
ATOM 1001 C CA . LEU A 1 124 ? 8.611 -1.457 8.043 1.00 62.03 124 LEU A CA 1
ATOM 1002 C C . LEU A 1 124 ? 8.113 -2.878 8.376 1.00 62.03 124 LEU A C 1
ATOM 1004 O O . LEU A 1 124 ? 7.774 -3.665 7.496 1.00 62.03 124 LEU A O 1
ATOM 1008 N N . GLU A 1 125 ? 8.023 -3.218 9.669 1.00 58.09 125 GLU A N 1
ATOM 1009 C CA . GLU A 1 125 ? 7.587 -4.548 10.153 1.00 58.09 125 GLU A CA 1
ATOM 1010 C C . GLU A 1 125 ? 6.217 -4.982 9.602 1.00 58.09 125 GLU A C 1
ATOM 1012 O O . GLU A 1 125 ? 5.996 -6.162 9.337 1.00 58.09 125 GLU A O 1
ATOM 1017 N N . GLN A 1 126 ? 5.306 -4.030 9.380 1.00 55.06 126 GLN A N 1
ATOM 1018 C CA . GLN A 1 126 ? 3.987 -4.274 8.789 1.00 55.06 126 GLN A CA 1
ATOM 1019 C C . GLN A 1 126 ? 4.063 -4.785 7.339 1.00 55.06 126 GLN A C 1
ATOM 1021 O O . GLN A 1 126 ? 3.169 -5.495 6.895 1.00 55.06 126 GLN A O 1
ATOM 1026 N N . TYR A 1 127 ? 5.135 -4.458 6.615 1.00 64.44 127 TYR A N 1
ATOM 1027 C CA . TYR A 1 127 ? 5.319 -4.781 5.199 1.00 64.44 127 TYR A CA 1
ATOM 1028 C C . TYR A 1 127 ? 6.036 -6.113 5.004 1.00 64.44 127 TYR A C 1
ATOM 1030 O O . TYR A 1 127 ? 5.821 -6.783 4.000 1.00 64.44 127 TYR A O 1
ATOM 1038 N N . LYS A 1 128 ? 6.826 -6.552 5.993 1.00 58.53 128 LYS A N 1
ATOM 1039 C CA . LYS A 1 128 ? 7.487 -7.868 5.978 1.00 58.53 128 LYS A CA 1
ATOM 1040 C C . LYS A 1 128 ? 6.511 -9.040 5.875 1.00 58.53 128 LYS A C 1
ATOM 1042 O O . LYS A 1 128 ? 6.956 -10.132 5.529 1.00 58.53 128 LYS A O 1
ATOM 1047 N N . GLN A 1 129 ? 5.243 -8.812 6.220 1.00 63.22 129 GLN A N 1
ATOM 1048 C CA . GLN A 1 129 ? 4.179 -9.815 6.261 1.00 63.22 129 GLN A CA 1
ATOM 1049 C C . GLN A 1 129 ? 3.189 -9.681 5.099 1.00 63.22 129 GLN A C 1
ATOM 1051 O O . GLN A 1 129 ? 2.352 -10.561 4.935 1.00 63.22 129 GLN A O 1
ATOM 1056 N N . ALA A 1 130 ? 3.296 -8.617 4.292 1.00 62.31 130 ALA A N 1
ATOM 1057 C CA . ALA A 1 130 ? 2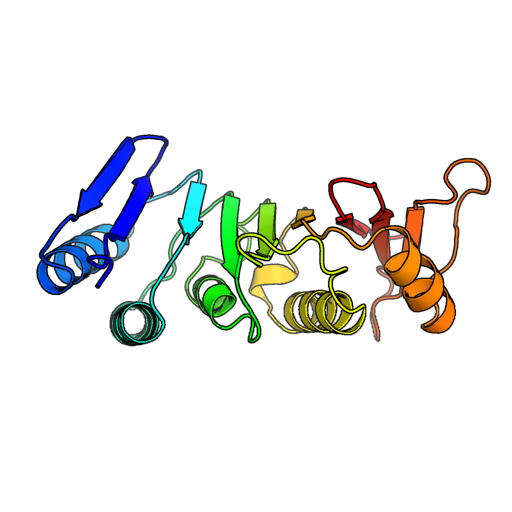.507 -8.499 3.078 1.00 62.31 130 ALA A CA 1
ATOM 1058 C C . ALA A 1 130 ? 2.959 -9.555 2.069 1.00 62.31 130 ALA A C 1
ATOM 1060 O O . ALA A 1 130 ? 4.143 -9.655 1.744 1.00 62.31 130 ALA A O 1
ATOM 1061 N N . GLU A 1 131 ? 2.005 -10.338 1.574 1.00 66.19 131 GLU A N 1
ATOM 1062 C CA . GLU A 1 131 ? 2.266 -11.376 0.577 1.00 66.19 131 GLU A CA 1
ATOM 1063 C C . GLU A 1 131 ? 2.612 -10.749 -0.780 1.00 66.19 131 GLU A C 1
ATOM 1065 O O . GLU A 1 131 ? 3.417 -11.292 -1.537 1.00 66.19 131 GLU A O 1
ATOM 1070 N N . MET A 1 132 ? 2.024 -9.587 -1.092 1.00 67.69 132 MET A N 1
ATOM 1071 C CA . MET A 1 132 ? 2.131 -8.987 -2.418 1.00 67.69 132 MET A CA 1
ATOM 1072 C C . MET A 1 132 ? 2.117 -7.459 -2.401 1.00 67.69 132 MET A C 1
ATOM 1074 O O . MET A 1 132 ? 1.255 -6.831 -1.784 1.00 67.69 132 MET A O 1
ATOM 1078 N N . LEU A 1 133 ? 3.039 -6.862 -3.156 1.00 72.56 133 LEU A N 1
ATOM 1079 C CA . LEU A 1 133 ? 3.084 -5.432 -3.433 1.00 72.56 133 LEU A CA 1
ATOM 1080 C C . LEU A 1 133 ? 2.920 -5.191 -4.935 1.00 72.56 133 LEU A C 1
ATOM 1082 O O . LEU A 1 133 ? 3.742 -5.623 -5.741 1.00 72.56 133 LEU A O 1
ATOM 1086 N N . HIS A 1 134 ? 1.883 -4.453 -5.305 1.00 71.06 134 HIS A N 1
ATOM 1087 C CA . HIS A 1 134 ? 1.717 -3.900 -6.640 1.00 71.06 134 HIS A CA 1
ATOM 1088 C C . HIS A 1 134 ? 2.163 -2.448 -6.616 1.00 71.06 134 HIS A C 1
ATOM 1090 O O . HIS A 1 134 ? 1.728 -1.665 -5.777 1.00 71.06 134 HIS A O 1
ATOM 1096 N N . VAL A 1 135 ? 3.009 -2.073 -7.560 1.00 68.75 135 VAL A N 1
ATOM 1097 C CA . VAL A 1 135 ? 3.278 -0.676 -7.877 1.00 68.75 135 VAL A CA 1
ATOM 1098 C C . VAL A 1 135 ? 2.760 -0.470 -9.287 1.00 68.75 135 VAL A C 1
ATOM 1100 O O . VAL A 1 135 ? 3.100 -1.238 -10.186 1.00 68.75 135 VAL A O 1
ATOM 1103 N N . TRP A 1 136 ? 1.944 0.553 -9.508 1.00 65.12 136 TRP A N 1
ATOM 1104 C CA . TRP A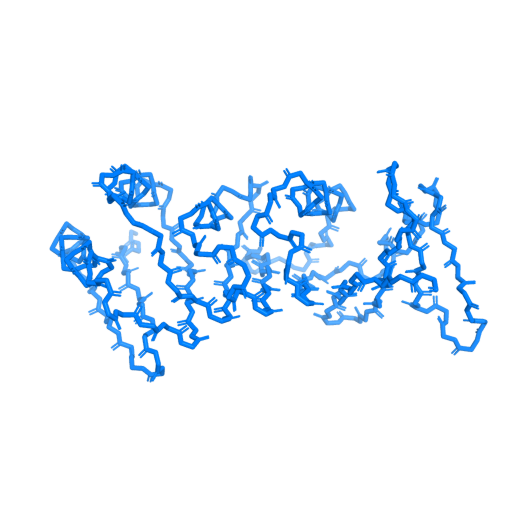 1 136 ? 1.495 0.945 -10.841 1.00 65.12 136 TRP A CA 1
ATOM 1105 C C . TRP A 1 136 ? 2.320 2.136 -11.337 1.00 65.12 136 TRP A C 1
ATOM 1107 O O . TRP A 1 136 ? 2.039 3.282 -10.980 1.00 65.12 136 TRP A O 1
ATOM 1117 N N . PRO A 1 137 ? 3.382 1.886 -12.127 1.00 60.12 137 PRO A N 1
ATOM 1118 C CA . PRO A 1 137 ? 4.031 2.954 -12.866 1.00 60.12 137 PRO A CA 1
ATOM 1119 C C . PRO A 1 137 ? 4.129 2.685 -14.376 1.00 60.12 137 PRO A C 1
ATOM 1121 O O . PRO A 1 137 ? 4.404 1.579 -14.836 1.00 60.12 137 PRO A O 1
ATOM 1124 N N . ASN A 1 138 ? 4.069 3.765 -15.159 1.00 54.38 138 ASN A N 1
ATOM 1125 C CA . ASN A 1 138 ? 4.420 3.786 -16.584 1.00 54.38 138 ASN A CA 1
ATOM 1126 C C . ASN A 1 138 ? 5.958 3.714 -16.816 1.00 54.38 138 ASN A C 1
ATOM 1128 O O . ASN A 1 138 ? 6.510 4.596 -17.473 1.00 54.38 138 ASN A O 1
ATOM 1132 N N . CYS A 1 139 ? 6.706 2.748 -16.257 1.00 53.78 139 CYS A N 1
ATOM 1133 C CA . CYS A 1 139 ? 8.191 2.752 -16.327 1.00 53.78 139 CYS A CA 1
ATOM 1134 C C . CYS A 1 139 ? 8.887 1.412 -16.650 1.00 53.78 139 CYS A C 1
ATOM 1136 O O . CYS A 1 139 ? 10.065 1.227 -16.339 1.00 53.78 139 CYS A O 1
ATOM 1138 N N . PHE A 1 140 ? 8.203 0.503 -17.351 1.00 54.41 140 PHE A N 1
ATOM 1139 C CA . PHE A 1 140 ? 8.684 -0.849 -17.687 1.00 54.41 140 PHE A CA 1
ATOM 1140 C C . PHE A 1 140 ? 10.152 -0.945 -18.172 1.00 54.41 140 PHE A C 1
ATOM 1142 O O . PHE A 1 140 ? 10.885 -1.830 -17.734 1.00 54.41 140 PHE A O 1
ATOM 1149 N N . GLY A 1 141 ? 10.605 -0.035 -19.046 1.00 58.09 141 GLY A N 1
ATOM 1150 C CA . GLY A 1 141 ? 11.957 -0.085 -19.624 1.00 58.09 141 GLY A CA 1
ATOM 1151 C C . GLY A 1 141 ? 13.081 0.332 -18.667 1.00 58.09 141 GLY A C 1
ATOM 1152 O O . GLY A 1 141 ? 14.082 -0.369 -18.551 1.00 58.09 141 GLY A O 1
ATOM 1153 N N . SER A 1 142 ? 12.923 1.449 -17.951 1.00 66.06 142 SER A N 1
ATOM 1154 C CA . SER A 1 142 ? 13.967 1.989 -17.065 1.00 66.06 142 SER A CA 1
ATOM 1155 C C . SER A 1 142 ? 14.088 1.218 -15.748 1.00 66.06 142 SER A C 1
ATOM 1157 O O . SER A 1 142 ? 15.180 1.148 -15.179 1.00 66.06 142 SER A O 1
ATOM 1159 N N . ALA A 1 143 ? 12.993 0.606 -15.286 1.00 68.19 143 ALA A N 1
ATOM 1160 C CA . ALA A 1 143 ? 12.957 -0.204 -14.072 1.00 68.19 143 ALA A CA 1
ATOM 1161 C C . ALA A 1 143 ? 13.861 -1.442 -14.172 1.00 68.19 143 ALA A C 1
ATOM 1163 O O . ALA A 1 143 ? 14.638 -1.721 -13.261 1.00 68.19 143 ALA A O 1
ATOM 1164 N N . LYS A 1 144 ? 13.816 -2.162 -15.300 1.00 75.38 144 LYS A N 1
ATOM 1165 C CA . LYS A 1 144 ? 14.589 -3.395 -15.491 1.00 75.38 144 LYS A CA 1
ATOM 1166 C C . LYS A 1 144 ? 16.095 -3.157 -15.405 1.00 75.38 144 LYS A C 1
ATOM 1168 O O . LYS A 1 144 ? 16.769 -3.777 -14.585 1.00 75.38 144 LYS A O 1
ATOM 1173 N N . ASP A 1 145 ? 16.613 -2.241 -16.220 1.00 74.56 145 ASP A N 1
ATOM 1174 C CA . ASP A 1 145 ? 18.050 -1.942 -16.277 1.00 74.56 145 ASP A CA 1
ATOM 1175 C C . ASP A 1 145 ? 18.575 -1.409 -14.945 1.00 74.56 145 ASP A C 1
ATOM 1177 O O . ASP A 1 145 ? 19.743 -1.583 -14.599 1.00 74.56 145 ASP A O 1
ATOM 1181 N N . TYR A 1 146 ? 17.721 -0.720 -14.193 1.00 73.69 146 TYR A N 1
ATOM 1182 C CA . TYR A 1 146 ? 18.052 -0.261 -12.857 1.00 73.69 146 TYR A CA 1
ATOM 1183 C C . TYR A 1 146 ? 18.177 -1.427 -11.867 1.00 73.69 146 TYR A C 1
ATOM 1185 O O . TYR A 1 146 ? 19.189 -1.519 -11.172 1.00 73.69 146 TYR A O 1
ATOM 1193 N N . LEU A 1 147 ? 17.186 -2.326 -11.815 1.00 77.00 147 LEU A N 1
ATOM 1194 C CA . LEU A 1 147 ? 17.192 -3.470 -10.896 1.00 77.00 147 LEU A CA 1
ATOM 1195 C C . LEU A 1 147 ? 18.408 -4.369 -11.140 1.00 77.00 147 LEU A C 1
ATOM 1197 O O . LEU A 1 147 ? 19.089 -4.742 -10.190 1.00 77.00 147 LEU A O 1
ATOM 1201 N N . ILE A 1 148 ? 18.742 -4.633 -12.408 1.00 81.25 148 ILE A N 1
ATOM 1202 C CA . ILE A 1 148 ? 19.938 -5.406 -12.769 1.00 81.25 148 ILE A CA 1
ATOM 1203 C C . ILE A 1 148 ? 21.224 -4.710 -12.307 1.00 81.25 148 ILE A C 1
ATOM 1205 O O . ILE A 1 148 ? 22.088 -5.339 -11.700 1.00 81.25 148 ILE A O 1
ATOM 1209 N N . ARG A 1 149 ? 21.349 -3.391 -12.521 1.00 78.69 149 ARG A N 1
ATOM 1210 C CA . ARG A 1 149 ? 22.516 -2.617 -12.052 1.00 78.69 149 ARG A CA 1
ATOM 1211 C C . ARG A 1 149 ? 22.689 -2.630 -10.532 1.00 78.69 149 ARG A C 1
ATOM 1213 O O . ARG A 1 149 ? 23.805 -2.434 -10.062 1.00 78.69 149 ARG A O 1
ATOM 1220 N N . ASN A 1 150 ? 21.619 -2.878 -9.781 1.00 72.44 150 ASN A N 1
ATOM 1221 C CA . ASN A 1 150 ? 21.622 -2.914 -8.319 1.00 72.44 150 ASN A CA 1
ATOM 1222 C C . ASN A 1 150 ? 21.638 -4.343 -7.747 1.00 72.44 150 ASN A C 1
ATOM 1224 O O . ASN A 1 150 ? 21.253 -4.556 -6.599 1.00 72.44 150 ASN A O 1
ATOM 1228 N N . GLY A 1 151 ? 22.116 -5.318 -8.526 1.00 78.25 151 GLY A N 1
ATOM 1229 C CA . GLY A 1 151 ? 22.310 -6.698 -8.070 1.00 78.25 151 GLY A CA 1
ATOM 1230 C C . GLY A 1 151 ? 21.083 -7.595 -8.227 1.00 78.25 151 GLY A C 1
ATOM 1231 O O . GLY A 1 151 ? 21.060 -8.688 -7.668 1.00 78.25 151 GLY A O 1
ATOM 1232 N N . GLY A 1 152 ? 20.065 -7.147 -8.964 1.00 84.94 152 GLY A N 1
ATOM 1233 C CA . GLY A 1 152 ? 18.982 -8.008 -9.417 1.00 84.94 152 GLY A CA 1
ATOM 1234 C C . GLY A 1 152 ? 19.431 -8.934 -10.549 1.00 84.94 152 GLY A C 1
ATOM 1235 O O . GLY A 1 152 ? 20.263 -8.567 -11.377 1.00 84.94 152 GLY A O 1
ATOM 1236 N N . GLU A 1 153 ? 18.842 -10.122 -10.624 1.00 86.56 153 GLU A N 1
ATOM 1237 C CA . GLU A 1 153 ? 19.192 -11.133 -11.624 1.00 86.56 153 GLU A CA 1
ATOM 1238 C C . GLU A 1 153 ? 17.953 -11.644 -12.368 1.00 86.56 153 GLU A C 1
ATOM 1240 O O . GLU A 1 153 ? 16.903 -11.905 -11.773 1.00 86.56 153 GLU A O 1
ATOM 1245 N N . VAL A 1 154 ? 18.067 -11.821 -13.690 1.00 84.19 154 VAL A N 1
ATOM 1246 C CA . VAL A 1 154 ? 17.039 -12.516 -14.480 1.00 84.19 154 VAL A CA 1
ATOM 1247 C C . VAL A 1 154 ? 17.167 -14.009 -14.204 1.00 84.19 154 VAL A C 1
ATOM 1249 O O . VAL A 1 154 ? 18.111 -14.651 -14.657 1.00 84.19 154 VAL A O 1
ATOM 1252 N N . SER A 1 155 ? 16.211 -14.560 -13.463 1.00 71.50 155 SER A N 1
ATOM 1253 C CA . SER A 1 155 ? 16.279 -15.963 -13.029 1.00 71.50 155 SER A CA 1
ATOM 1254 C C . SER A 1 155 ? 15.869 -16.989 -14.086 1.00 71.50 155 SER A C 1
ATOM 1256 O O . SER A 1 155 ? 16.283 -18.142 -14.007 1.00 71.50 155 SER A O 1
ATOM 1258 N N . ASP A 1 156 ? 15.069 -16.581 -15.073 1.00 79.44 156 ASP A N 1
ATOM 1259 C CA . ASP A 1 156 ? 14.602 -17.431 -16.166 1.00 79.44 156 ASP A CA 1
ATOM 1260 C C . ASP A 1 156 ? 14.701 -16.649 -17.487 1.00 79.44 156 ASP A C 1
ATOM 1262 O O . ASP A 1 156 ? 13.999 -15.644 -17.654 1.00 79.44 156 ASP A O 1
ATOM 1266 N N . PRO A 1 157 ? 15.540 -17.087 -18.444 1.00 76.56 157 PRO A N 1
ATOM 1267 C CA . PRO A 1 157 ? 15.655 -16.459 -19.760 1.00 76.56 157 PRO A CA 1
ATOM 1268 C C . PRO A 1 157 ? 14.325 -16.386 -20.524 1.00 76.56 157 PRO A C 1
ATOM 1270 O O . PRO A 1 157 ? 14.146 -15.488 -21.345 1.00 76.56 157 PRO A O 1
ATOM 1273 N N . ASN A 1 158 ? 13.382 -17.293 -20.240 1.00 82.81 158 ASN A N 1
ATOM 1274 C CA . ASN A 1 158 ? 12.044 -17.305 -20.837 1.00 82.81 158 ASN A CA 1
ATOM 1275 C C . ASN A 1 158 ? 11.080 -16.324 -20.155 1.00 82.81 158 ASN A C 1
ATOM 1277 O O . ASN A 1 158 ? 10.040 -15.984 -20.718 1.00 82.81 158 ASN A O 1
ATOM 1281 N N . ARG A 1 159 ? 11.426 -15.829 -18.961 1.00 81.44 159 ARG A N 1
ATOM 1282 C CA . ARG A 1 159 ? 10.695 -14.784 -18.233 1.00 81.44 159 ARG A CA 1
ATOM 1283 C C . ARG A 1 159 ? 11.620 -13.586 -17.996 1.00 81.44 159 ARG A C 1
ATOM 1285 O O . ARG A 1 159 ? 11.866 -13.213 -16.849 1.00 81.44 159 ARG A O 1
ATOM 1292 N N . PRO A 1 160 ? 12.092 -12.908 -19.062 1.00 82.12 160 PRO A N 1
ATOM 1293 C CA . PRO A 1 160 ? 13.084 -11.836 -18.953 1.00 82.12 160 PRO A CA 1
ATOM 1294 C C . PRO A 1 160 ? 12.577 -10.599 -18.201 1.00 82.12 160 PRO A C 1
ATOM 1296 O O . PRO A 1 160 ? 13.354 -9.683 -17.936 1.00 82.12 160 PRO A O 1
ATOM 1299 N N . ASN A 1 161 ? 11.284 -10.543 -17.891 1.00 83.12 161 ASN A N 1
ATOM 1300 C CA . ASN A 1 161 ? 10.656 -9.467 -17.134 1.00 83.12 161 ASN A CA 1
ATOM 1301 C C . ASN A 1 161 ? 10.555 -9.786 -15.636 1.00 83.12 161 ASN A C 1
ATOM 1303 O O . ASN A 1 161 ? 9.992 -8.992 -14.893 1.00 83.12 161 ASN A O 1
ATOM 1307 N N . VAL A 1 162 ? 11.060 -10.940 -15.194 1.00 87.06 162 VAL A N 1
ATOM 1308 C CA . VAL A 1 162 ? 11.043 -11.369 -13.795 1.00 87.06 162 VAL A CA 1
ATOM 1309 C C . VAL A 1 162 ? 12.456 -11.297 -13.237 1.00 87.06 162 VAL A C 1
ATOM 1311 O O . VAL A 1 162 ? 13.339 -12.057 -13.640 1.00 87.06 162 VAL A O 1
ATOM 1314 N N . ILE A 1 163 ? 12.662 -10.362 -12.316 1.00 86.38 163 ILE A N 1
ATOM 1315 C CA . ILE A 1 163 ? 13.953 -10.074 -11.700 1.00 86.38 163 ILE A CA 1
ATOM 1316 C C . ILE A 1 163 ? 13.927 -10.551 -10.252 1.00 86.38 163 ILE A C 1
ATOM 1318 O O . ILE A 1 163 ? 13.026 -10.190 -9.500 1.00 86.38 163 ILE A O 1
ATOM 1322 N N . ARG A 1 164 ? 14.918 -11.344 -9.844 1.00 87.62 164 ARG A N 1
ATOM 1323 C CA . ARG A 1 164 ? 15.146 -11.667 -8.433 1.00 87.62 164 ARG A CA 1
ATOM 1324 C C . ARG A 1 164 ? 16.050 -10.611 -7.829 1.00 87.62 164 ARG A C 1
ATOM 1326 O O . ARG A 1 164 ? 17.148 -10.406 -8.331 1.00 87.62 164 ARG A O 1
ATOM 1333 N N . VAL A 1 165 ? 15.596 -9.951 -6.773 1.00 82.69 165 VAL A N 1
ATOM 1334 C CA . VAL A 1 165 ? 16.358 -8.916 -6.068 1.00 82.69 165 VAL A CA 1
ATOM 1335 C C . VAL A 1 165 ? 16.667 -9.422 -4.658 1.00 82.69 165 VAL A C 1
ATOM 1337 O O . VAL A 1 165 ? 15.730 -9.670 -3.898 1.00 82.69 165 VAL A O 1
ATOM 1340 N N . PRO A 1 166 ? 17.943 -9.610 -4.284 1.00 79.06 166 PRO A N 1
ATOM 1341 C CA . PRO A 1 166 ? 18.295 -10.121 -2.963 1.00 79.06 166 PRO A CA 1
ATOM 1342 C C . PRO A 1 166 ? 17.921 -9.122 -1.862 1.00 79.06 166 PRO A C 1
ATOM 1344 O O . PRO A 1 166 ? 18.171 -7.920 -1.983 1.00 79.06 166 PRO A O 1
ATOM 1347 N N . ILE A 1 167 ? 17.365 -9.618 -0.755 1.00 76.12 167 ILE A N 1
ATOM 1348 C CA . ILE A 1 167 ? 17.059 -8.784 0.410 1.00 76.12 167 ILE A CA 1
ATOM 1349 C C . ILE A 1 167 ? 18.311 -8.690 1.284 1.00 76.12 167 ILE A C 1
ATOM 1351 O O . ILE A 1 167 ? 18.843 -9.694 1.762 1.00 76.12 167 ILE A O 1
ATOM 1355 N N . LYS A 1 168 ? 18.804 -7.467 1.522 1.00 72.38 168 LYS A N 1
ATOM 1356 C CA . LYS A 1 168 ? 19.998 -7.246 2.355 1.00 72.38 168 LYS A CA 1
ATOM 1357 C C . LYS A 1 168 ? 19.817 -7.893 3.732 1.00 72.38 168 LYS A C 1
ATOM 1359 O O . LYS A 1 168 ? 18.840 -7.623 4.423 1.00 72.38 168 LYS A O 1
ATOM 1364 N N . LYS A 1 169 ? 20.813 -8.680 4.158 1.00 76.69 169 LYS A N 1
ATOM 1365 C CA . LYS A 1 169 ? 20.845 -9.384 5.458 1.00 76.69 169 LYS A CA 1
ATOM 1366 C C . LYS A 1 169 ? 19.716 -10.414 5.651 1.00 76.69 169 LYS A C 1
ATOM 1368 O O . LYS A 1 169 ? 19.401 -10.757 6.788 1.00 76.69 169 LYS A O 1
ATOM 1373 N N . SER A 1 170 ? 19.124 -10.913 4.571 1.00 75.62 170 SER A N 1
ATOM 1374 C CA . SER A 1 170 ? 18.152 -12.005 4.588 1.00 75.62 170 SER A CA 1
ATOM 1375 C C . SER A 1 170 ? 18.559 -13.076 3.576 1.00 75.62 170 SER A C 1
ATOM 1377 O O . SER A 1 170 ? 19.256 -12.782 2.608 1.00 75.62 170 SER A O 1
ATOM 1379 N N . ASN A 1 171 ? 18.125 -14.315 3.811 1.00 81.12 171 ASN A N 1
ATOM 1380 C CA . ASN A 1 171 ? 18.191 -15.368 2.798 1.00 81.12 171 ASN A CA 1
ATOM 1381 C C . ASN A 1 171 ? 17.024 -15.268 1.802 1.00 81.12 171 ASN A C 1
ATOM 1383 O O . ASN A 1 171 ? 16.971 -16.042 0.862 1.00 81.12 171 ASN A O 1
ATOM 1387 N N . ASP A 1 172 ? 16.082 -14.349 1.989 1.00 82.38 172 ASP A N 1
ATOM 1388 C CA . ASP A 1 172 ? 14.963 -14.166 1.071 1.00 82.38 172 ASP A CA 1
ATOM 1389 C C . ASP A 1 172 ? 15.338 -13.254 -0.109 1.00 82.38 172 ASP A C 1
ATOM 1391 O O . ASP A 1 172 ? 16.312 -12.493 -0.078 1.00 82.38 172 ASP A O 1
ATOM 1395 N N . PHE A 1 173 ? 14.511 -13.285 -1.148 1.00 82.19 173 PHE A N 1
ATOM 1396 C CA . PHE A 1 173 ? 14.598 -12.394 -2.299 1.00 82.19 173 PHE A CA 1
ATOM 1397 C C . PHE A 1 173 ? 13.215 -11.852 -2.669 1.00 82.19 173 PHE A C 1
ATOM 1399 O O . PHE A 1 173 ? 12.188 -12.456 -2.367 1.00 82.19 173 PHE A O 1
ATOM 1406 N N . PHE A 1 174 ? 13.176 -10.716 -3.357 1.00 80.44 174 PHE A N 1
ATOM 1407 C CA . PHE A 1 174 ? 11.973 -10.267 -4.047 1.00 80.44 174 PHE A CA 1
ATOM 1408 C C . PHE A 1 174 ? 11.954 -10.820 -5.466 1.00 80.44 174 PHE A C 1
ATOM 1410 O O . PHE A 1 174 ? 12.910 -10.643 -6.217 1.00 80.44 174 PHE A O 1
ATOM 1417 N N . GLU A 1 175 ? 10.859 -11.460 -5.855 1.00 85.50 175 GLU A N 1
ATOM 1418 C CA . GLU A 1 175 ? 10.518 -11.681 -7.252 1.00 85.50 175 GLU A CA 1
ATOM 1419 C C . GLU A 1 175 ? 9.768 -10.447 -7.762 1.00 85.50 175 GLU A C 1
ATOM 1421 O O . GLU A 1 175 ? 8.622 -10.196 -7.395 1.00 85.50 175 GLU A O 1
ATOM 1426 N N . VAL A 1 176 ? 10.444 -9.659 -8.596 1.00 81.38 176 VAL A N 1
ATOM 1427 C CA . VAL A 1 176 ? 9.903 -8.458 -9.228 1.00 81.38 176 VAL A CA 1
ATOM 1428 C C . VAL A 1 176 ? 9.500 -8.800 -10.654 1.00 81.38 176 VAL A C 1
ATOM 1430 O O . VAL A 1 176 ? 10.344 -8.947 -11.537 1.00 81.38 176 VAL A O 1
ATOM 1433 N N . GLN A 1 177 ? 8.204 -8.936 -10.890 1.00 84.19 177 GLN A N 1
ATOM 1434 C CA . GLN A 1 177 ? 7.631 -9.104 -12.215 1.00 84.19 177 GLN A CA 1
ATOM 1435 C C . GLN A 1 177 ? 7.262 -7.737 -12.791 1.00 84.19 177 GLN A C 1
ATOM 1437 O O . GLN A 1 177 ? 6.366 -7.049 -12.310 1.00 84.19 177 GLN A O 1
ATOM 1442 N N . LEU A 1 178 ? 7.951 -7.366 -13.861 1.00 78.12 178 LEU A N 1
ATOM 1443 C CA . LEU A 1 178 ? 7.709 -6.150 -14.617 1.00 78.12 178 LEU A CA 1
ATOM 1444 C C . LEU A 1 178 ? 6.657 -6.424 -15.697 1.00 78.12 178 LEU A C 1
ATOM 1446 O O . LEU A 1 178 ? 6.731 -7.422 -16.421 1.00 78.12 178 LEU A O 1
ATOM 1450 N N . SER A 1 179 ? 5.706 -5.513 -15.863 1.00 72.75 179 SER A N 1
ATOM 1451 C CA . SER A 1 179 ? 4.801 -5.472 -17.011 1.00 72.75 179 SER A CA 1
ATOM 1452 C C . SER A 1 179 ? 4.570 -4.020 -17.456 1.00 72.75 179 SER A C 1
ATOM 1454 O O . SER A 1 179 ? 4.904 -3.094 -16.715 1.00 72.75 179 SER A O 1
ATOM 1456 N N . PRO A 1 180 ? 4.018 -3.784 -18.660 1.00 67.19 180 PRO A N 1
ATOM 1457 C CA . PRO A 1 180 ? 3.721 -2.429 -19.123 1.00 67.19 180 PRO A CA 1
ATOM 1458 C C . PRO A 1 180 ? 2.727 -1.652 -18.249 1.00 67.19 180 PRO A C 1
ATOM 1460 O O . PRO A 1 180 ? 2.715 -0.429 -18.324 1.00 67.19 180 PRO A O 1
ATOM 1463 N N . LEU A 1 181 ? 1.887 -2.347 -17.473 1.00 64.69 181 LEU A N 1
ATOM 1464 C CA . LEU A 1 181 ? 0.790 -1.751 -16.699 1.00 64.69 181 LEU A CA 1
ATOM 1465 C C . LEU A 1 181 ? 1.016 -1.816 -15.185 1.00 64.69 181 LEU A C 1
ATOM 1467 O O . LEU A 1 181 ? 0.493 -0.987 -14.450 1.00 64.69 181 LEU A O 1
ATOM 1471 N N . GLU A 1 182 ? 1.792 -2.788 -14.718 1.00 69.62 182 GLU A N 1
ATOM 1472 C CA . GLU A 1 182 ? 2.068 -2.989 -13.299 1.00 69.62 182 GLU A CA 1
ATOM 1473 C C . GLU A 1 182 ? 3.458 -3.581 -13.059 1.00 69.62 182 GLU A C 1
ATOM 1475 O O . GLU A 1 182 ? 3.993 -4.345 -13.870 1.00 69.62 182 GLU A O 1
ATOM 1480 N N . ILE A 1 183 ? 4.022 -3.260 -11.902 1.00 73.44 183 ILE A N 1
ATOM 1481 C CA . ILE A 1 183 ? 5.164 -3.947 -11.313 1.00 73.44 183 ILE A CA 1
ATOM 1482 C C . ILE A 1 183 ? 4.641 -4.720 -10.107 1.00 73.44 183 ILE A C 1
ATOM 1484 O O . ILE A 1 183 ? 4.123 -4.130 -9.160 1.00 73.44 183 ILE A O 1
ATOM 1488 N N . ARG A 1 184 ? 4.792 -6.040 -10.137 1.00 76.62 184 ARG A N 1
ATOM 1489 C CA . ARG A 1 184 ? 4.421 -6.931 -9.038 1.00 76.62 184 ARG A CA 1
ATOM 1490 C C . ARG A 1 184 ? 5.679 -7.357 -8.299 1.00 76.62 184 ARG A C 1
ATOM 1492 O O . ARG A 1 184 ? 6.627 -7.827 -8.919 1.00 76.62 184 ARG A O 1
ATOM 1499 N N . ILE A 1 185 ? 5.688 -7.182 -6.989 1.00 76.69 185 ILE A N 1
ATOM 1500 C CA . ILE A 1 185 ? 6.804 -7.504 -6.106 1.00 76.69 185 ILE A CA 1
ATOM 1501 C C . ILE A 1 185 ? 6.284 -8.511 -5.084 1.00 76.69 185 ILE A C 1
ATOM 1503 O O . ILE A 1 185 ? 5.359 -8.226 -4.325 1.00 7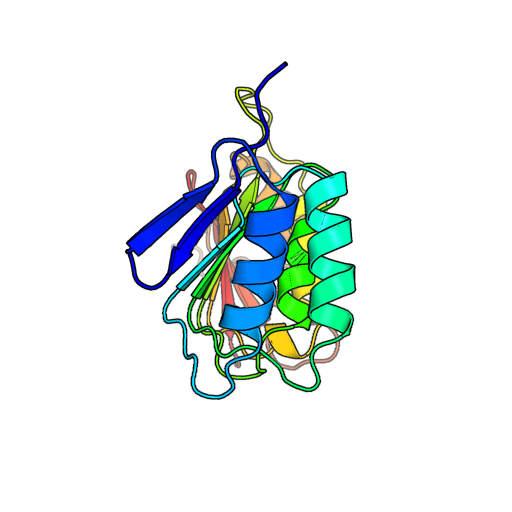6.69 185 ILE A O 1
ATOM 1507 N N . GLU A 1 186 ? 6.870 -9.701 -5.088 1.00 78.38 186 GLU A N 1
ATOM 1508 C CA . GLU A 1 186 ? 6.522 -10.797 -4.186 1.00 78.38 186 GLU A CA 1
ATOM 1509 C C . GLU A 1 186 ? 7.771 -11.206 -3.406 1.00 78.38 186 GLU A C 1
ATOM 1511 O O . GLU A 1 186 ? 8.828 -11.424 -3.997 1.00 78.38 186 GLU A O 1
ATOM 1516 N N . ARG A 1 187 ? 7.683 -11.306 -2.079 1.00 76.69 187 ARG A N 1
ATOM 1517 C CA . ARG A 1 187 ? 8.785 -11.839 -1.271 1.00 76.69 187 ARG A CA 1
ATOM 1518 C C . ARG A 1 187 ? 8.780 -13.362 -1.362 1.00 76.69 187 ARG A C 1
ATOM 1520 O O . ARG A 1 187 ? 7.752 -13.988 -1.138 1.00 76.69 187 ARG A O 1
ATOM 1527 N N . LYS A 1 188 ? 9.936 -13.958 -1.638 1.00 79.12 188 LYS A N 1
ATOM 1528 C CA . LYS A 1 188 ? 10.124 -15.408 -1.707 1.00 79.12 188 LYS A CA 1
ATOM 1529 C C . LYS A 1 188 ? 11.329 -15.836 -0.881 1.00 79.12 188 LYS A C 1
ATOM 1531 O O . LYS A 1 188 ? 12.320 -15.113 -0.786 1.00 79.12 188 LYS A O 1
ATOM 1536 N N . SER A 1 189 ? 11.238 -17.028 -0.315 1.00 79.88 189 SER A N 1
ATOM 1537 C CA . SER A 1 189 ? 12.373 -17.732 0.281 1.00 79.88 189 SER A CA 1
ATOM 1538 C C . SER A 1 189 ? 12.961 -18.708 -0.742 1.00 79.88 189 SER A C 1
ATOM 1540 O O 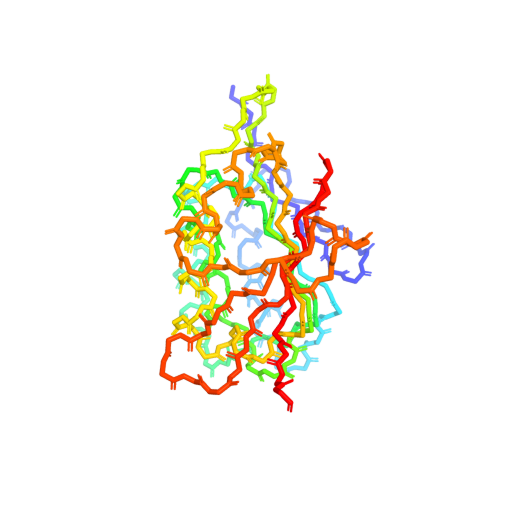. SER A 1 189 ? 12.271 -19.095 -1.691 1.00 79.88 189 SER A O 1
ATOM 1542 N N . PHE A 1 190 ? 14.239 -19.062 -0.582 1.00 64.75 190 PHE A N 1
ATOM 1543 C CA . PHE A 1 190 ? 14.865 -20.140 -1.360 1.00 64.75 190 PHE A CA 1
ATOM 1544 C C . PHE A 1 190 ? 14.246 -21.508 -1.067 1.00 64.75 190 PHE A C 1
ATOM 1546 O O . PHE A 1 190 ? 13.819 -21.732 0.089 1.00 64.75 190 PHE A O 1
#

Radius of gyration: 17.69 Å; chains: 1; bounding box: 42×46×42 Å

Foldseek 3Di:
DQQDWDWWQFPNDTDIDRHCLPVVLVVVLVQQLPPPDAGQETEDPPHDPVSQVVNVVSLVPRPAAYHYQEYEFEDEDPSPSCVNLVRHDAQRHQEYEYEYPPPPDLDFDALVVVVVVVVVLLPDRSNVNHQKYKYFTQHLPNNLVVQVVQVWDQPDPVQSQWTWHDRPPDQKTWTWHGDNGITMTGIGHD

InterPro domains:
  IPR002900 Domain of unknown function DUF38/FTH, Caenorhabditis species [PF01827] (50-141)

Organism: Caenorhabditis remanei (NCBI:txid31234)

pLDDT: mean 71.85, std 12.44, range [29.92, 88.62]

Sequence (190 aa):
ATGSAIELELDNHPIQYTRNCQKAFCDLAVILSNSNLKLERLEIREIDEKIMKRLWAKLDTLNQKIHVESAFIQYENTMEETNILKYLEPGTLKTITLDNRIANQTRPVHPDVIMEALDRVIELEQYKQAEMLHVWPNCFGSAKDYLIRNGGEVSDPNRPNVIRVPIKKSNDFFEVQLSPLEIRIERKSF

Secondary structure (DSSP, 8-state):
-----EEEEETTEEEEESS-HHHHHHHHHHHHT-TT-EEEEEEE-S--HHHHHHHHHHHTT-SSPBEEEEEEEEE-SS-GGGGGGGGBPTTT--EEEEEE--TT--PPPPHHHHHHHHHHHHH-TTTTT-SEEEEE-S-HHHHHHHHHHTT-EE--TT-TTEEEEEPTTSS-EEEEEE-SS-EEEEEE--